Protein AF-A0A8J4QTB7-F1 (afdb_monomer_lite)

pLDDT: mean 80.4, std 19.7, range [27.59, 98.5]

Organism: NCBI:txid60419

Foldseek 3Di:
DEEAAALRLCVVQLCCLPVVVPCVVPAQAYEYAQYLLQAWVLLVCLVDPPSDVDPVLNVLSQVLCCVPVVNPNVSSVCRDNVNSVVSCVVGPHDLLHAYEFEFFFQDLDPVLLVLVVVLVVVQDDDDDDDDPDDDDDDDDDDDPGDDRDDDPSNSLSSQQVVCCVPPVFGHLSTHGPVSSDDPNHHYDYDPDGHHSCQLPCPDPPDPVPDDGSVNVVVVSVVVSVVSSVVSVVVVVVVVD

Structure (mmCIF, N/CA/C/O backbone):
data_AF-A0A8J4QTB7-F1
#
_entry.id   AF-A0A8J4QTB7-F1
#
loop_
_atom_site.group_PDB
_atom_site.id
_atom_site.type_symbol
_atom_site.label_atom_id
_atom_site.label_alt_id
_atom_site.label_comp_id
_atom_site.label_asym_id
_atom_site.label_entity_id
_atom_site.label_seq_id
_atom_site.pdbx_PDB_ins_code
_atom_site.Cartn_x
_atom_site.Cartn_y
_atom_site.Cartn_z
_atom_site.occupancy
_atom_site.B_iso_or_equiv
_atom_site.auth_seq_id
_atom_site.auth_comp_id
_atom_site.auth_asym_id
_atom_site.auth_atom_id
_atom_site.pdbx_PDB_model_num
ATOM 1 N N . MET A 1 1 ? -12.627 6.472 10.394 1.00 93.31 1 MET A N 1
ATOM 2 C CA . MET A 1 1 ? -11.968 5.429 9.574 1.00 93.31 1 MET A CA 1
ATOM 3 C C . MET A 1 1 ? -10.822 6.078 8.830 1.00 93.31 1 MET A C 1
ATOM 5 O O . MET A 1 1 ? -10.932 7.262 8.534 1.00 93.31 1 MET A O 1
ATOM 9 N N . LEU A 1 2 ? -9.756 5.337 8.554 1.00 96.75 2 LEU A N 1
ATOM 10 C CA . LEU A 1 2 ? -8.635 5.808 7.747 1.00 96.75 2 LEU A CA 1
ATOM 11 C C . LEU A 1 2 ? -8.490 4.914 6.514 1.00 96.75 2 LEU A C 1
ATOM 13 O O . LEU A 1 2 ? -8.565 3.693 6.627 1.00 96.75 2 LEU A O 1
ATOM 17 N N . LEU A 1 3 ? -8.259 5.531 5.360 1.00 97.06 3 LEU A N 1
ATOM 18 C CA . LEU A 1 3 ? -7.806 4.867 4.144 1.00 97.06 3 LEU A CA 1
ATOM 19 C C . LEU A 1 3 ? -6.530 5.577 3.721 1.00 97.06 3 LEU A C 1
ATOM 21 O O . LEU A 1 3 ? -6.540 6.788 3.500 1.00 97.06 3 LEU A O 1
ATOM 25 N N . GLY A 1 4 ? -5.430 4.835 3.668 1.00 96.75 4 GLY A N 1
ATOM 26 C CA . GLY A 1 4 ? -4.140 5.369 3.266 1.00 96.75 4 GLY A CA 1
ATOM 27 C C . GLY A 1 4 ? -3.594 4.593 2.081 1.00 96.75 4 GLY A C 1
ATOM 28 O O . GLY A 1 4 ? -3.548 3.366 2.107 1.00 96.75 4 GLY A O 1
ATOM 29 N N . HIS A 1 5 ? -3.190 5.322 1.044 1.00 95.50 5 HIS A N 1
ATOM 30 C CA . HIS A 1 5 ? -2.529 4.771 -0.136 1.00 95.50 5 HIS A CA 1
ATOM 31 C C . HIS A 1 5 ? -1.019 4.982 -0.044 1.00 95.50 5 HIS A C 1
ATOM 33 O O . HIS A 1 5 ? -0.581 6.032 0.436 1.00 95.50 5 HIS A O 1
ATOM 39 N N . SER A 1 6 ? -0.229 4.010 -0.506 1.00 94.00 6 SER A N 1
ATOM 40 C CA . SER A 1 6 ? 1.233 4.121 -0.569 1.00 94.00 6 SER A CA 1
ATOM 41 C C . SER A 1 6 ? 1.840 4.533 0.788 1.00 94.00 6 SER A C 1
ATOM 43 O O . SER A 1 6 ? 1.467 3.990 1.834 1.00 94.00 6 SER A O 1
ATOM 45 N N . LYS A 1 7 ? 2.745 5.521 0.815 1.00 92.38 7 LYS A N 1
ATOM 46 C CA . LYS A 1 7 ? 3.293 6.088 2.060 1.00 92.38 7 LYS A CA 1
ATOM 47 C C . LYS A 1 7 ? 2.206 6.603 3.014 1.00 92.38 7 LYS A C 1
ATOM 49 O O . LYS A 1 7 ? 2.352 6.456 4.221 1.00 92.38 7 LYS A O 1
ATOM 54 N N . GLY A 1 8 ? 1.083 7.114 2.510 1.00 93.75 8 GLY A N 1
ATOM 55 C CA . GLY A 1 8 ? -0.020 7.579 3.356 1.00 93.75 8 GLY A CA 1
ATOM 56 C C . GLY A 1 8 ? -0.621 6.475 4.238 1.00 93.75 8 GLY A C 1
ATOM 57 O O . GLY A 1 8 ? -1.011 6.743 5.373 1.00 93.75 8 GLY A O 1
ATOM 58 N N . GLY A 1 9 ? -0.656 5.223 3.765 1.00 96.31 9 GLY A N 1
ATOM 59 C CA . GLY A 1 9 ? -1.075 4.080 4.589 1.00 96.31 9 GLY A CA 1
ATOM 60 C C . GLY A 1 9 ? -0.041 3.700 5.643 1.00 96.31 9 GLY A C 1
ATOM 61 O O . GLY A 1 9 ? -0.399 3.378 6.777 1.00 96.31 9 GLY A O 1
ATOM 62 N N . VAL A 1 10 ? 1.242 3.820 5.301 1.00 96.00 10 VAL A N 1
ATOM 63 C CA . VAL A 1 10 ? 2.352 3.626 6.239 1.00 96.00 10 VAL A CA 1
ATOM 64 C C . VAL A 1 10 ? 2.332 4.677 7.354 1.00 96.00 10 VAL A C 1
ATOM 66 O O . VAL A 1 10 ? 2.436 4.322 8.529 1.00 96.00 10 VAL A O 1
ATOM 69 N N . ASP A 1 11 ? 2.129 5.945 7.006 1.00 95.69 11 ASP A N 1
ATOM 70 C CA . ASP A 1 11 ? 2.081 7.055 7.958 1.00 95.69 11 ASP A CA 1
ATOM 71 C C . ASP A 1 11 ? 0.836 6.961 8.860 1.00 95.69 11 ASP A C 1
ATOM 73 O O . ASP A 1 11 ? 0.921 7.178 10.070 1.00 95.69 11 ASP A O 1
ATOM 77 N N . ALA A 1 12 ? -0.314 6.544 8.314 1.00 97.31 12 ALA A N 1
ATOM 78 C CA . ALA A 1 12 ? -1.516 6.273 9.104 1.00 97.31 12 ALA A CA 1
ATOM 79 C C . ALA A 1 12 ? -1.306 5.117 10.099 1.00 97.31 12 ALA A C 1
ATOM 81 O O . ALA A 1 12 ? -1.698 5.215 11.266 1.00 97.31 12 ALA A O 1
ATOM 82 N N . ALA A 1 13 ? -0.648 4.036 9.666 1.00 97.19 13 ALA A N 1
ATOM 83 C CA . ALA A 1 13 ? -0.281 2.929 10.544 1.00 97.19 13 ALA A CA 1
ATOM 84 C C . ALA A 1 13 ? 0.703 3.371 11.639 1.00 97.19 13 ALA A C 1
ATOM 86 O O . ALA A 1 13 ? 0.564 2.968 12.797 1.00 97.19 13 ALA A O 1
ATOM 87 N N . ALA A 1 14 ? 1.668 4.228 11.299 1.00 96.69 14 ALA A N 1
ATOM 88 C CA . ALA A 1 14 ? 2.613 4.790 12.255 1.00 96.69 14 ALA A CA 1
ATOM 89 C C . ALA A 1 14 ? 1.904 5.656 13.305 1.00 96.69 14 ALA A C 1
ATOM 91 O O . ALA A 1 14 ? 2.114 5.455 14.503 1.00 96.69 14 ALA A O 1
ATOM 92 N N . ALA A 1 15 ? 1.001 6.544 12.877 1.00 97.31 15 ALA A N 1
ATOM 93 C CA . ALA A 1 15 ? 0.207 7.375 13.777 1.00 97.31 15 ALA A CA 1
ATOM 94 C C . ALA A 1 15 ? -0.606 6.524 14.764 1.00 97.31 15 ALA A C 1
ATOM 96 O O . ALA A 1 15 ? -0.594 6.787 15.965 1.00 97.31 15 ALA A O 1
ATOM 97 N N . LEU A 1 16 ? -1.249 5.457 14.281 1.00 96.94 16 LEU A N 1
ATOM 98 C CA . LEU A 1 16 ? -2.000 4.531 15.129 1.00 96.94 16 LEU A CA 1
ATOM 99 C C . LEU A 1 16 ? -1.119 3.732 16.089 1.00 96.94 16 LEU A C 1
ATOM 101 O O . LEU A 1 16 ? -1.551 3.457 17.202 1.00 96.94 16 LEU A O 1
ATOM 105 N N . SER A 1 17 ? 0.097 3.372 15.684 1.00 96.25 17 SER A N 1
ATOM 106 C CA . SER A 1 17 ? 1.018 2.593 16.523 1.00 96.25 17 SER A CA 1
ATOM 107 C C . SER A 1 17 ? 1.665 3.444 17.623 1.00 96.25 17 SER A C 1
ATOM 109 O O . SER A 1 17 ? 1.937 2.946 18.712 1.00 96.25 17 SER A O 1
ATOM 111 N N . VAL A 1 18 ? 1.907 4.732 17.355 1.00 97.19 18 VAL A N 1
ATOM 112 C CA . VAL A 1 18 ? 2.562 5.657 18.298 1.00 97.19 18 VAL A CA 1
ATOM 113 C C . VAL A 1 18 ? 1.550 6.358 19.206 1.00 97.19 18 VAL A C 1
ATOM 115 O O . VAL A 1 18 ? 1.788 6.486 20.404 1.00 97.19 18 VAL A O 1
ATOM 118 N N . TYR A 1 19 ? 0.407 6.777 18.660 1.00 96.56 19 TYR A N 1
ATOM 119 C CA . TYR A 1 19 ? -0.582 7.613 19.352 1.00 96.56 19 TYR A CA 1
ATOM 120 C C . TYR A 1 19 ? -1.892 6.868 19.632 1.00 96.56 19 TYR A C 1
ATOM 122 O O . TYR A 1 19 ? -2.964 7.473 19.697 1.00 96.56 19 TYR A O 1
ATOM 130 N N . TRP A 1 20 ? -1.834 5.540 19.801 1.00 94.94 20 TRP A N 1
ATOM 131 C CA . TRP A 1 20 ? -3.029 4.711 19.993 1.00 94.94 20 TRP A CA 1
ATOM 132 C C . TRP A 1 20 ? -3.925 5.207 21.130 1.00 94.94 20 TRP A C 1
ATOM 134 O O . TRP A 1 20 ? -5.141 5.276 20.966 1.00 94.94 20 TRP A O 1
ATOM 144 N N . SER A 1 21 ? -3.334 5.599 22.262 1.00 94.00 21 SER A N 1
ATOM 145 C CA . SER A 1 21 ? -4.070 6.101 23.429 1.00 94.00 21 SER A CA 1
ATOM 146 C C . SER A 1 21 ? -4.999 7.267 23.091 1.00 94.00 21 SER A C 1
ATOM 148 O O . SER A 1 21 ? -6.106 7.325 23.622 1.00 94.00 21 SER A O 1
ATOM 150 N N . ASP A 1 22 ? -4.578 8.140 22.173 1.00 95.94 22 ASP A N 1
ATOM 151 C CA . ASP A 1 22 ? -5.335 9.319 21.754 1.00 95.94 22 ASP A CA 1
ATOM 152 C C . ASP A 1 22 ? -6.295 9.029 20.593 1.00 95.94 22 ASP A C 1
ATOM 154 O O . ASP A 1 22 ? -7.270 9.763 20.395 1.00 95.94 22 ASP A O 1
ATOM 158 N N . LEU A 1 23 ? -6.020 7.987 19.803 1.00 95.94 23 LEU A N 1
ATOM 159 C CA . LEU A 1 23 ? -6.731 7.677 18.559 1.00 95.94 23 LEU A CA 1
ATOM 160 C C . LEU A 1 23 ? -7.750 6.539 18.681 1.00 95.94 23 LEU A C 1
ATOM 162 O O . LEU A 1 23 ? -8.650 6.463 17.844 1.00 95.94 23 LEU A O 1
ATOM 166 N N . LYS A 1 24 ? -7.652 5.684 19.704 1.00 92.62 24 LYS A N 1
ATOM 167 C CA . LYS A 1 24 ? -8.457 4.457 19.850 1.00 92.62 24 LYS A CA 1
ATOM 168 C C . LYS A 1 24 ? -9.972 4.665 19.780 1.00 92.62 24 LYS A C 1
ATOM 170 O O . LYS A 1 24 ? -10.665 3.835 19.208 1.00 92.62 24 LYS A O 1
ATOM 175 N N . ASP A 1 25 ? -10.464 5.795 20.286 1.00 91.94 25 ASP A N 1
ATOM 176 C CA . ASP A 1 25 ? -11.898 6.122 20.323 1.00 91.94 25 ASP A CA 1
ATOM 177 C C . ASP A 1 25 ? -12.329 7.020 19.145 1.00 91.94 25 ASP A C 1
ATOM 179 O O . ASP A 1 25 ? -13.484 7.424 19.038 1.00 91.94 25 ASP A O 1
ATOM 183 N N . LYS A 1 26 ? -11.390 7.358 18.251 1.00 94.88 26 LYS A N 1
ATOM 184 C CA . LYS A 1 26 ? -11.598 8.245 17.091 1.00 94.88 26 LYS A CA 1
ATOM 185 C C . LYS A 1 26 ? -11.458 7.502 15.765 1.00 94.88 26 LYS A C 1
ATOM 187 O O . LYS A 1 26 ? -12.064 7.880 14.762 1.00 94.88 26 LYS A O 1
ATOM 192 N N . VAL A 1 27 ? -10.648 6.444 15.738 1.00 94.94 27 VAL A N 1
ATOM 193 C CA . VAL A 1 27 ? -10.349 5.683 14.527 1.00 94.94 27 VAL A CA 1
ATOM 194 C C . VAL A 1 27 ? -10.978 4.299 14.600 1.00 94.94 27 VAL A C 1
ATOM 196 O O . VAL A 1 27 ? -10.464 3.391 15.239 1.00 94.94 27 VAL A O 1
ATOM 199 N N . ALA A 1 28 ? -12.073 4.130 13.859 1.00 93.44 28 ALA A N 1
ATOM 200 C CA . ALA A 1 28 ? -12.800 2.863 13.780 1.00 93.44 28 ALA A CA 1
ATOM 201 C C . ALA A 1 28 ? -12.064 1.734 13.026 1.00 93.44 28 ALA A C 1
ATOM 203 O O . ALA A 1 28 ? -12.451 0.579 13.140 1.00 93.44 28 ALA A O 1
ATOM 204 N N . GLY A 1 29 ? -11.035 2.047 12.234 1.00 96.38 29 GLY A N 1
ATOM 205 C CA . GLY A 1 29 ? -10.331 1.077 11.396 1.00 96.38 29 GLY A CA 1
ATOM 206 C C . GLY A 1 29 ? -9.334 1.741 10.451 1.00 96.38 29 GLY A C 1
ATOM 207 O O . GLY A 1 29 ? -9.427 2.955 10.218 1.00 96.38 29 GLY A O 1
ATOM 208 N N . LEU A 1 30 ? -8.433 0.937 9.882 1.00 98.12 30 LEU A N 1
ATOM 209 C CA . LEU A 1 30 ? -7.469 1.351 8.859 1.00 98.12 30 LEU A CA 1
ATOM 210 C C . LEU A 1 30 ? -7.491 0.399 7.649 1.00 98.12 30 LEU A C 1
ATOM 212 O O . LEU A 1 30 ? -7.294 -0.806 7.795 1.00 98.12 30 LEU A O 1
ATOM 216 N N . ALA A 1 31 ? -7.655 0.964 6.454 1.00 98.31 31 ALA A N 1
ATOM 217 C CA . ALA A 1 31 ? -7.392 0.299 5.182 1.00 98.31 31 ALA A CA 1
ATOM 218 C C . ALA A 1 31 ? -6.062 0.799 4.594 1.00 98.31 31 ALA A C 1
ATOM 220 O O . ALA A 1 31 ? -5.900 1.995 4.336 1.00 98.31 31 ALA A O 1
ATOM 221 N N . LEU A 1 32 ? -5.118 -0.120 4.394 1.00 98.31 32 LEU A N 1
ATOM 222 C CA . LEU A 1 32 ? -3.844 0.115 3.725 1.00 98.31 32 LEU A CA 1
ATOM 223 C C . LEU A 1 32 ? -3.968 -0.319 2.267 1.00 98.31 32 LEU A C 1
ATOM 225 O O . LEU A 1 32 ? -4.193 -1.492 1.979 1.00 98.31 32 LEU A O 1
ATOM 229 N N . VAL A 1 33 ? -3.822 0.624 1.345 1.00 97.50 33 VAL A N 1
ATOM 230 C CA . VAL A 1 33 ? -3.995 0.397 -0.091 1.00 97.50 33 VAL A CA 1
ATOM 231 C C . VAL A 1 33 ? -2.639 0.528 -0.759 1.00 97.50 33 VAL A C 1
ATOM 233 O O . VAL A 1 33 ? -2.056 1.612 -0.746 1.00 97.50 33 VAL A O 1
ATOM 236 N N . GLN A 1 34 ? -2.106 -0.572 -1.298 1.00 96.56 34 GLN A N 1
ATOM 237 C CA . GLN A 1 34 ? -0.804 -0.593 -1.980 1.00 96.56 34 GLN A CA 1
ATOM 238 C C . GLN A 1 34 ? 0.294 0.077 -1.133 1.00 96.56 34 GLN A C 1
ATOM 240 O O . GLN A 1 34 ? 1.127 0.835 -1.617 1.00 96.56 34 GLN A O 1
ATOM 245 N N . SER A 1 35 ? 0.229 -0.105 0.187 1.00 97.06 35 SER A N 1
ATOM 246 C CA . SER A 1 35 ? 1.099 0.593 1.133 1.00 97.06 35 SER A CA 1
ATOM 247 C C . SER A 1 35 ? 2.308 -0.282 1.448 1.00 97.06 35 SER A C 1
ATOM 249 O O . SER A 1 35 ? 2.091 -1.415 1.864 1.00 97.06 35 SER A O 1
ATOM 251 N N . PRO A 1 36 ? 3.554 0.204 1.317 1.00 96.25 36 PRO A N 1
ATOM 252 C CA . PRO A 1 36 ? 4.760 -0.576 1.609 1.00 96.25 36 PRO A CA 1
ATOM 253 C C . PRO A 1 36 ? 4.950 -0.761 3.122 1.00 96.25 36 PRO A C 1
ATOM 255 O O . PRO A 1 36 ? 5.829 -0.162 3.742 1.00 96.25 36 PRO A O 1
ATOM 258 N N . TYR A 1 37 ? 4.095 -1.572 3.749 1.00 97.00 37 TYR A N 1
ATOM 259 C CA . TYR A 1 37 ? 4.128 -1.809 5.187 1.00 97.00 37 TYR A CA 1
ATOM 260 C C . TYR A 1 37 ? 5.432 -2.485 5.599 1.00 97.00 37 TYR A C 1
ATOM 262 O O . TYR A 1 37 ? 6.078 -2.003 6.530 1.00 97.00 37 TYR A O 1
ATOM 270 N N . GLY A 1 38 ? 5.836 -3.535 4.881 1.00 95.38 38 GLY A N 1
ATOM 271 C CA . GLY A 1 38 ? 7.133 -4.192 5.053 1.00 95.38 38 GLY A CA 1
ATOM 272 C C . GLY A 1 38 ? 8.307 -3.347 4.557 1.00 95.38 38 GLY A C 1
ATOM 273 O O . GLY A 1 38 ? 9.413 -3.502 5.058 1.00 95.38 38 GLY A O 1
ATOM 274 N N . GLY A 1 39 ? 8.049 -2.419 3.636 1.00 94.25 39 GLY A N 1
ATOM 275 C CA . GLY A 1 39 ? 9.042 -1.642 2.898 1.00 94.25 39 GLY A CA 1
ATOM 276 C C . GLY A 1 39 ? 8.889 -1.849 1.400 1.00 94.25 39 GLY A C 1
ATOM 277 O O . GLY A 1 39 ? 7.939 -2.485 0.946 1.00 94.25 39 GLY A O 1
ATOM 278 N N . THR A 1 40 ? 9.798 -1.276 0.622 1.00 90.62 40 THR A N 1
ATOM 279 C CA . THR A 1 40 ? 9.919 -1.590 -0.800 1.00 90.62 40 THR A CA 1
ATOM 280 C C . THR A 1 40 ? 11.381 -1.821 -1.166 1.00 90.62 40 THR A C 1
ATOM 282 O O . THR A 1 40 ? 12.236 -1.001 -0.820 1.00 90.62 40 THR A O 1
ATOM 285 N N . PRO A 1 41 ? 11.685 -2.902 -1.903 1.00 85.25 41 PRO A N 1
ATOM 286 C CA . PRO A 1 41 ? 13.034 -3.143 -2.403 1.00 85.25 41 PRO A CA 1
ATOM 287 C C . PRO A 1 41 ? 13.504 -2.036 -3.357 1.00 85.25 41 PRO A C 1
ATOM 289 O O . PRO A 1 41 ? 14.702 -1.794 -3.442 1.00 85.25 41 PRO A O 1
ATOM 292 N N . LEU A 1 42 ? 12.587 -1.302 -4.006 1.00 85.06 42 LEU A N 1
ATOM 293 C CA . LEU A 1 42 ? 12.953 -0.156 -4.845 1.00 85.06 42 LEU A CA 1
ATOM 294 C C . LEU A 1 42 ? 13.612 0.965 -4.041 1.00 85.06 42 LEU A C 1
ATOM 296 O O . LEU A 1 42 ? 14.539 1.596 -4.532 1.00 85.06 42 LEU A O 1
ATOM 300 N N . ALA A 1 43 ? 13.167 1.205 -2.804 1.00 84.19 43 ALA A N 1
ATOM 301 C CA . ALA A 1 43 ? 13.797 2.205 -1.946 1.00 84.19 43 ALA A CA 1
ATOM 302 C C . ALA A 1 43 ? 15.257 1.836 -1.668 1.00 84.19 43 ALA A C 1
ATOM 304 O O . ALA A 1 43 ? 16.139 2.681 -1.782 1.00 84.19 43 ALA A O 1
ATOM 305 N N . SER A 1 44 ? 15.513 0.565 -1.355 1.00 78.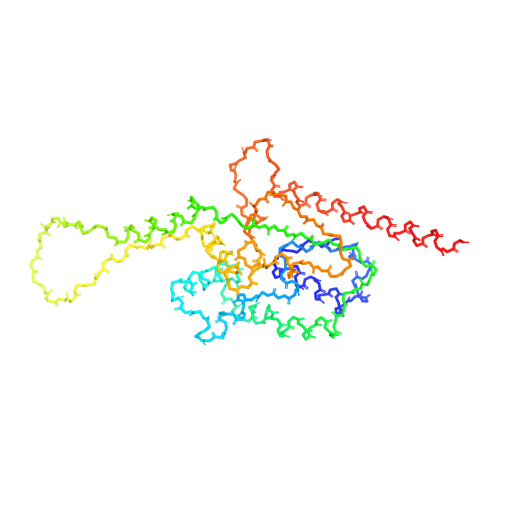69 44 SER A N 1
ATOM 306 C CA . SER A 1 44 ? 16.867 0.059 -1.130 1.00 78.69 44 SER A CA 1
ATOM 307 C C . SER A 1 44 ? 17.718 0.103 -2.405 1.00 78.69 44 SER A C 1
ATOM 309 O O . SER A 1 44 ? 18.864 0.541 -2.343 1.00 78.69 44 SER A O 1
ATOM 311 N N . ASP A 1 45 ? 17.153 -0.280 -3.552 1.00 81.25 45 ASP A N 1
ATOM 312 C CA . ASP A 1 45 ? 17.844 -0.283 -4.848 1.00 81.25 45 ASP A CA 1
ATOM 313 C C . ASP A 1 45 ? 18.260 1.116 -5.312 1.00 81.25 45 ASP A C 1
ATOM 315 O O . ASP A 1 45 ? 19.331 1.276 -5.889 1.00 81.25 45 ASP A O 1
ATOM 319 N N . ILE A 1 46 ? 17.433 2.127 -5.050 1.00 77.75 46 ILE A N 1
ATOM 320 C CA . ILE A 1 46 ? 17.685 3.509 -5.481 1.00 77.75 46 ILE A CA 1
ATOM 321 C C . ILE A 1 46 ? 18.655 4.220 -4.536 1.00 77.75 46 ILE A C 1
ATOM 323 O O . ILE A 1 46 ? 19.443 5.052 -4.974 1.00 77.75 46 ILE A O 1
ATOM 327 N N . LEU A 1 47 ? 18.618 3.899 -3.239 1.00 75.00 47 LEU A N 1
ATOM 328 C CA . LEU A 1 47 ? 19.504 4.516 -2.246 1.00 75.00 47 LEU A CA 1
ATOM 329 C C . LEU A 1 47 ? 20.909 3.895 -2.216 1.00 75.00 47 LEU A C 1
ATOM 331 O O . LEU A 1 47 ? 21.825 4.501 -1.665 1.00 75.00 47 LEU A O 1
ATOM 335 N N . CYS A 1 48 ? 21.096 2.700 -2.781 1.00 71.00 48 CYS A N 1
ATOM 336 C CA . CYS A 1 48 ? 22.395 2.036 -2.846 1.00 71.00 48 CYS A CA 1
ATOM 337 C C . CYS A 1 48 ? 23.014 2.175 -4.247 1.00 71.00 48 CYS A C 1
ATOM 339 O O . CYS A 1 48 ? 22.610 1.486 -5.184 1.00 71.00 48 CYS A O 1
ATOM 341 N N . GLU A 1 49 ? 24.040 3.023 -4.376 1.00 59.88 49 GLU A N 1
ATOM 342 C CA . GLU A 1 49 ? 24.790 3.201 -5.628 1.00 59.88 49 GLU A CA 1
ATOM 343 C C . GLU A 1 49 ? 25.301 1.857 -6.184 1.00 59.88 49 GLU A C 1
ATOM 345 O O . GLU A 1 49 ? 25.847 1.022 -5.458 1.00 59.88 49 GLU A O 1
ATOM 350 N N . GLY A 1 50 ? 25.121 1.640 -7.492 1.00 61.16 50 GLY A N 1
ATOM 351 C CA . GLY A 1 50 ? 25.611 0.454 -8.204 1.00 61.16 50 GLY A CA 1
ATOM 352 C C . GLY A 1 50 ? 24.775 -0.822 -8.036 1.00 61.16 50 GLY A C 1
ATOM 353 O O . GLY A 1 50 ? 25.168 -1.866 -8.555 1.00 61.16 50 GLY A O 1
ATOM 354 N N . GLN A 1 51 ? 23.631 -0.776 -7.340 1.00 60.50 51 GLN A N 1
ATOM 355 C CA . GLN A 1 51 ? 22.735 -1.936 -7.234 1.00 60.50 51 GLN A CA 1
ATOM 356 C C . GLN A 1 51 ? 21.855 -2.154 -8.460 1.00 60.50 51 GLN A C 1
ATOM 358 O O . GLN A 1 51 ? 21.408 -3.278 -8.695 1.00 60.50 51 GLN A O 1
ATOM 363 N N . ILE A 1 52 ? 21.591 -1.109 -9.236 1.00 59.72 52 ILE A N 1
ATOM 364 C CA . ILE A 1 52 ? 20.898 -1.218 -10.514 1.00 59.72 52 ILE A CA 1
ATOM 365 C C . ILE A 1 52 ? 21.982 -1.231 -11.591 1.00 59.72 52 ILE A C 1
ATOM 367 O O . ILE A 1 52 ? 22.668 -0.238 -11.799 1.00 59.72 52 ILE A O 1
ATOM 371 N N . ALA A 1 53 ? 22.174 -2.379 -12.242 1.00 60.25 53 ALA A N 1
ATOM 372 C CA . ALA A 1 53 ? 23.169 -2.520 -13.309 1.00 60.25 53 ALA A CA 1
ATOM 373 C C . ALA A 1 53 ? 22.761 -1.794 -14.606 1.00 60.25 53 ALA A C 1
ATOM 375 O O . ALA A 1 53 ? 23.590 -1.594 -15.488 1.00 60.25 53 ALA A O 1
ATOM 376 N N . ASP A 1 54 ? 21.483 -1.436 -14.721 1.00 70.19 54 ASP A N 1
ATOM 377 C CA . ASP A 1 54 ? 20.877 -0.812 -15.889 1.00 70.19 54 ASP A CA 1
ATOM 378 C C . ASP A 1 54 ? 20.554 0.665 -15.597 1.00 70.19 54 ASP A C 1
ATOM 380 O O . ASP A 1 54 ? 19.618 0.989 -14.858 1.00 70.19 54 ASP A O 1
ATOM 384 N N . GLU A 1 55 ? 21.345 1.569 -16.182 1.00 69.81 55 GLU A N 1
ATOM 385 C CA . GLU A 1 55 ? 21.190 3.019 -16.014 1.00 69.81 55 GLU A CA 1
ATOM 386 C C . GLU A 1 55 ? 19.822 3.540 -16.492 1.00 69.81 55 GLU A C 1
ATOM 388 O O . GLU A 1 55 ? 19.349 4.573 -16.008 1.00 69.81 55 GLU A O 1
ATOM 393 N N . GLU A 1 56 ? 19.163 2.860 -17.437 1.00 72.12 56 GLU A N 1
ATOM 394 C CA . GLU A 1 56 ? 17.841 3.259 -17.928 1.00 72.12 56 GLU A CA 1
ATOM 395 C C . GLU A 1 56 ? 16.755 2.915 -16.908 1.00 72.12 56 GLU A C 1
ATOM 397 O O . GLU A 1 56 ? 15.899 3.752 -16.601 1.00 72.12 56 GLU A O 1
ATOM 402 N N . ILE A 1 57 ? 16.826 1.720 -16.314 1.00 73.44 57 ILE A N 1
ATOM 403 C CA . ILE A 1 57 ? 15.916 1.305 -15.238 1.00 73.44 57 ILE A CA 1
ATOM 404 C C . ILE A 1 57 ? 16.059 2.236 -14.030 1.00 73.44 57 ILE A C 1
ATOM 406 O O . ILE A 1 57 ? 15.048 2.656 -13.459 1.00 73.44 57 ILE A O 1
ATOM 410 N N . GLN A 1 58 ? 17.289 2.624 -13.683 1.00 75.31 58 GLN A N 1
ATOM 411 C CA . GLN A 1 58 ? 17.537 3.580 -12.604 1.00 75.31 58 GLN A CA 1
ATOM 412 C C . GLN A 1 58 ? 16.844 4.928 -12.870 1.00 75.31 58 GLN A C 1
ATOM 414 O O . GLN A 1 58 ? 16.103 5.417 -12.016 1.00 75.31 58 GLN A O 1
ATOM 419 N N . LYS A 1 59 ? 16.987 5.492 -14.077 1.00 76.50 59 LYS A N 1
ATOM 420 C CA . LYS A 1 59 ? 16.319 6.751 -14.464 1.00 76.50 59 LYS A CA 1
ATOM 421 C C . LYS A 1 59 ? 14.792 6.647 -14.416 1.00 76.50 59 LYS A C 1
ATOM 423 O O . LYS A 1 59 ? 14.121 7.590 -13.993 1.00 76.50 59 LYS A O 1
ATOM 428 N N . ILE A 1 60 ? 14.224 5.510 -14.830 1.00 79.19 60 ILE A N 1
ATOM 429 C CA . ILE A 1 60 ? 12.772 5.266 -14.764 1.00 79.19 60 ILE A CA 1
ATOM 430 C C . ILE A 1 60 ? 12.295 5.259 -13.307 1.00 79.19 60 ILE A C 1
ATOM 432 O O . ILE A 1 60 ? 11.284 5.887 -12.978 1.00 79.19 60 ILE A O 1
ATOM 436 N N . MET A 1 61 ? 13.027 4.583 -12.424 1.00 78.19 61 MET A N 1
ATOM 437 C CA . MET A 1 61 ? 12.707 4.531 -11.000 1.00 78.19 61 MET A CA 1
ATOM 438 C C . MET A 1 61 ? 12.811 5.910 -10.336 1.00 78.19 61 MET A C 1
ATOM 440 O O . MET A 1 61 ? 11.886 6.323 -9.633 1.00 78.19 61 MET A O 1
ATOM 444 N N . GLU A 1 62 ? 13.876 6.662 -10.617 1.00 76.25 62 GLU A N 1
ATOM 445 C CA . GLU A 1 62 ? 14.050 8.041 -10.144 1.00 76.25 62 GLU A CA 1
ATOM 446 C C . GLU A 1 62 ? 12.904 8.952 -10.616 1.00 76.25 62 GLU A C 1
ATOM 448 O O . GLU A 1 62 ? 12.349 9.730 -9.829 1.00 76.25 62 GLU A O 1
ATOM 453 N N . PHE A 1 63 ? 12.475 8.813 -11.876 1.00 76.88 63 PHE A N 1
ATOM 454 C CA . PHE A 1 63 ? 11.336 9.552 -12.424 1.00 76.88 63 PHE A CA 1
ATOM 455 C C . PHE A 1 63 ? 10.029 9.251 -11.675 1.00 76.88 63 PHE A C 1
ATOM 457 O O . PHE A 1 63 ? 9.290 10.176 -11.314 1.00 76.88 63 PHE A O 1
ATOM 464 N N . LEU A 1 64 ? 9.737 7.972 -11.414 1.00 76.56 64 LEU A N 1
ATOM 465 C CA . LEU A 1 64 ? 8.538 7.554 -10.678 1.00 76.56 64 LEU A CA 1
ATOM 466 C C . LEU A 1 64 ? 8.517 8.120 -9.259 1.00 76.56 64 LEU A C 1
ATOM 468 O O . LEU A 1 64 ? 7.493 8.633 -8.803 1.00 76.56 64 LEU A O 1
ATOM 472 N N . ILE A 1 65 ? 9.661 8.088 -8.585 1.00 72.00 65 ILE A N 1
ATOM 473 C CA . ILE A 1 65 ? 9.829 8.655 -7.251 1.00 72.00 65 ILE A CA 1
ATOM 474 C C . ILE A 1 65 ? 9.580 10.160 -7.257 1.00 72.00 65 ILE A C 1
ATOM 476 O O . ILE A 1 65 ? 8.760 10.649 -6.474 1.00 72.00 65 ILE A O 1
ATOM 480 N N . CYS A 1 66 ? 10.185 10.901 -8.187 1.00 69.25 66 CYS A N 1
ATOM 481 C CA . CYS A 1 66 ? 9.936 12.337 -8.317 1.00 69.25 66 CYS A CA 1
ATOM 482 C C . CYS A 1 66 ? 8.440 12.646 -8.484 1.00 69.25 66 CYS A C 1
ATOM 484 O O . CYS A 1 66 ? 7.934 13.614 -7.911 1.00 69.25 66 CYS A O 1
ATOM 486 N N . LYS A 1 67 ? 7.709 11.806 -9.228 1.00 70.69 67 LYS A N 1
ATOM 487 C CA . LYS A 1 67 ? 6.263 11.964 -9.434 1.00 70.69 67 LYS A CA 1
ATOM 488 C C . LYS A 1 67 ? 5.430 11.631 -8.198 1.00 70.69 67 LYS A C 1
ATOM 490 O O . LYS A 1 67 ? 4.443 12.321 -7.952 1.00 70.69 67 LYS A O 1
ATOM 495 N N . LEU A 1 68 ? 5.798 10.604 -7.437 1.00 69.81 68 LEU A N 1
ATOM 496 C CA . LEU A 1 68 ? 4.938 10.042 -6.390 1.00 69.81 68 LEU A CA 1
ATOM 497 C C . LEU A 1 68 ? 5.216 10.592 -4.997 1.00 69.81 68 LEU A C 1
ATOM 499 O O . LEU A 1 68 ? 4.276 10.897 -4.268 1.00 69.81 68 LEU A O 1
ATOM 503 N N . ILE A 1 69 ? 6.486 10.790 -4.645 1.00 68.38 69 ILE A N 1
ATOM 504 C CA . ILE A 1 69 ? 6.876 11.376 -3.354 1.00 68.38 69 ILE A CA 1
ATOM 505 C C . ILE A 1 69 ? 7.241 12.857 -3.476 1.00 68.38 69 ILE A C 1
ATOM 507 O O . ILE A 1 69 ? 7.877 13.422 -2.590 1.00 68.38 69 ILE A O 1
ATOM 511 N N . LYS A 1 70 ? 6.846 13.497 -4.588 1.00 69.56 70 LYS A N 1
ATOM 512 C CA . LYS A 1 70 ? 7.150 14.904 -4.906 1.00 69.56 70 LYS A CA 1
ATOM 513 C C . LYS A 1 70 ? 8.648 15.237 -4.781 1.00 69.56 70 LYS A C 1
ATOM 515 O O . LYS A 1 70 ? 9.000 16.380 -4.509 1.00 69.56 70 LYS A O 1
ATOM 520 N N . GLY A 1 71 ? 9.512 14.235 -4.964 1.00 64.12 71 GLY A N 1
ATOM 521 C CA . GLY A 1 71 ? 10.966 14.363 -4.871 1.00 64.12 71 GLY A CA 1
ATOM 522 C C . GLY A 1 71 ? 11.558 14.396 -3.455 1.00 64.12 71 GLY A C 1
ATOM 523 O O . GLY A 1 71 ? 12.747 14.672 -3.333 1.00 64.12 71 GLY A O 1
ATOM 524 N N . ASP A 1 72 ? 10.799 14.121 -2.386 1.00 75.38 72 ASP A N 1
ATOM 525 C CA . ASP A 1 72 ? 11.382 14.058 -1.036 1.00 75.38 72 ASP A CA 1
ATOM 526 C C . ASP A 1 72 ? 12.090 12.718 -0.801 1.00 75.38 72 ASP A C 1
ATOM 528 O O . ASP A 1 72 ? 11.478 11.750 -0.360 1.00 75.38 72 ASP A O 1
ATOM 532 N N . ILE A 1 73 ? 13.395 12.660 -1.074 1.00 70.25 73 ILE A N 1
ATOM 533 C CA . ILE A 1 73 ? 14.224 11.456 -0.879 1.00 70.25 73 ILE A CA 1
ATOM 534 C C . ILE A 1 73 ? 14.116 10.906 0.553 1.00 70.25 73 ILE A C 1
ATOM 536 O O . ILE A 1 73 ? 14.133 9.691 0.740 1.00 70.25 73 ILE A O 1
ATOM 540 N N . ARG A 1 74 ? 13.897 11.751 1.571 1.00 75.81 74 ARG A N 1
ATOM 541 C CA . ARG A 1 74 ? 13.719 11.274 2.956 1.00 75.81 74 ARG A CA 1
ATOM 542 C C . ARG A 1 74 ? 12.451 10.443 3.123 1.00 75.81 74 ARG A C 1
ATOM 544 O O . ARG A 1 74 ? 12.420 9.512 3.920 1.00 75.81 74 ARG A O 1
ATOM 551 N N . ALA A 1 75 ? 11.417 10.723 2.330 1.00 79.62 75 ALA A N 1
ATOM 552 C CA . ALA A 1 75 ? 10.217 9.899 2.302 1.00 79.62 75 ALA A CA 1
ATOM 553 C C . ALA A 1 75 ? 10.483 8.502 1.719 1.00 79.62 75 ALA A C 1
ATOM 555 O O . ALA A 1 75 ? 9.703 7.599 2.003 1.00 79.62 75 ALA A O 1
ATOM 556 N N . LEU A 1 76 ? 11.557 8.313 0.941 1.00 82.00 76 LEU A N 1
ATOM 557 C CA . LEU A 1 76 ? 12.002 7.006 0.454 1.00 82.00 76 LEU A CA 1
ATOM 558 C C . LEU A 1 76 ? 12.800 6.239 1.515 1.00 82.00 76 LEU A C 1
ATOM 560 O O . LEU A 1 76 ? 12.621 5.031 1.649 1.00 82.00 76 LEU A O 1
ATOM 564 N N . GLU A 1 77 ? 13.633 6.935 2.295 1.00 85.81 77 GLU A N 1
ATOM 565 C CA . GLU A 1 77 ? 14.418 6.335 3.386 1.00 85.81 77 GLU A CA 1
ATOM 566 C C . GLU A 1 77 ? 13.517 5.595 4.386 1.00 85.81 77 GLU A C 1
ATOM 568 O O . GLU A 1 77 ? 13.793 4.445 4.737 1.00 85.81 77 GLU A O 1
ATOM 573 N N . ASP A 1 78 ? 12.390 6.207 4.768 1.00 88.00 78 ASP A N 1
ATOM 574 C CA . ASP A 1 78 ? 11.367 5.612 5.643 1.00 88.00 78 ASP A CA 1
ATOM 575 C C . ASP A 1 78 ? 10.797 4.286 5.115 1.00 88.00 78 ASP A C 1
ATOM 577 O O . ASP A 1 78 ? 10.246 3.497 5.886 1.00 88.00 78 ASP A O 1
ATOM 581 N N . LEU A 1 79 ? 10.878 4.055 3.802 1.00 91.44 79 LEU A N 1
ATOM 582 C CA . LEU A 1 79 ? 10.297 2.901 3.116 1.00 91.44 79 LEU A CA 1
ATOM 583 C C . LEU A 1 79 ? 11.315 1.789 2.850 1.00 91.44 79 LEU A C 1
ATOM 585 O O . LEU A 1 79 ? 10.940 0.739 2.330 1.00 91.44 79 LEU A O 1
ATOM 589 N N . THR A 1 80 ? 12.579 1.984 3.226 1.00 92.25 80 THR A N 1
ATOM 590 C CA . THR A 1 80 ? 13.583 0.913 3.214 1.00 92.25 80 THR A CA 1
ATOM 591 C C . THR A 1 80 ? 13.212 -0.198 4.193 1.00 92.25 80 THR A C 1
ATOM 593 O O . THR A 1 80 ? 12.583 0.044 5.230 1.00 92.25 80 THR A O 1
ATOM 596 N N . TYR A 1 81 ? 13.631 -1.429 3.898 1.00 93.00 81 TYR A N 1
ATOM 597 C CA . TYR A 1 81 ? 13.380 -2.564 4.788 1.00 93.00 81 TYR A CA 1
ATOM 598 C C . TYR A 1 81 ? 13.970 -2.349 6.180 1.00 93.00 81 TYR A C 1
ATOM 600 O O . TYR A 1 81 ? 13.327 -2.674 7.177 1.00 93.00 81 TYR A O 1
ATOM 608 N N . GLU A 1 82 ? 15.165 -1.768 6.266 1.00 92.31 82 GLU A N 1
ATOM 609 C CA . GLU A 1 82 ? 15.846 -1.467 7.520 1.00 92.31 82 GLU A CA 1
ATOM 610 C C . GLU A 1 82 ? 14.991 -0.550 8.400 1.00 92.31 82 GLU A C 1
ATOM 612 O O . GLU A 1 82 ? 14.691 -0.901 9.546 1.00 92.31 82 GLU A O 1
ATOM 617 N N . LYS A 1 83 ? 14.536 0.587 7.855 1.00 92.94 83 LYS A N 1
ATOM 618 C CA . LYS A 1 83 ? 13.731 1.562 8.603 1.00 92.94 83 LYS A CA 1
ATOM 619 C C . LYS A 1 83 ? 12.352 1.025 8.955 1.00 92.94 83 LYS A C 1
ATOM 621 O O . LYS A 1 83 ? 11.901 1.187 10.092 1.00 92.94 83 LYS A O 1
ATOM 626 N N . ARG A 1 84 ? 11.692 0.326 8.028 1.00 95.00 84 ARG A N 1
ATOM 627 C CA . ARG A 1 84 ? 10.381 -0.288 8.285 1.00 95.00 84 ARG A CA 1
ATOM 628 C C . ARG A 1 84 ? 10.456 -1.366 9.355 1.00 95.00 84 ARG A C 1
ATOM 630 O O . ARG A 1 84 ? 9.628 -1.373 10.267 1.00 95.00 84 ARG A O 1
ATOM 637 N N . LYS A 1 85 ? 11.472 -2.230 9.302 1.00 95.12 85 LYS A N 1
ATOM 638 C CA . LYS A 1 85 ? 11.711 -3.263 10.314 1.00 95.12 85 LYS A CA 1
ATOM 639 C C . LYS A 1 85 ? 11.969 -2.648 11.687 1.00 95.12 85 LYS A C 1
ATOM 641 O O . LYS A 1 85 ? 11.328 -3.061 12.652 1.00 95.12 85 LYS A O 1
ATOM 646 N N . GLU A 1 86 ? 12.859 -1.657 11.774 1.00 96.00 86 GLU A N 1
ATOM 647 C CA . GLU A 1 86 ? 13.151 -0.938 13.021 1.00 96.00 86 GLU A CA 1
ATOM 648 C C . GLU A 1 86 ? 11.870 -0.344 13.628 1.00 96.00 86 GLU A C 1
ATOM 650 O O . GLU A 1 86 ? 11.578 -0.552 14.810 1.00 96.00 86 GLU A O 1
ATOM 655 N N . PHE A 1 87 ? 11.058 0.323 12.801 1.00 96.12 87 PHE A N 1
ATOM 656 C CA . PHE A 1 87 ? 9.805 0.924 13.239 1.00 96.12 87 PHE A CA 1
ATOM 657 C C . PHE A 1 87 ? 8.801 -0.121 13.739 1.00 96.12 87 PHE A C 1
ATOM 659 O O . PHE A 1 87 ? 8.302 0.005 14.855 1.00 96.12 87 PHE A O 1
ATOM 666 N N . ILE A 1 88 ? 8.518 -1.166 12.953 1.00 95.56 88 ILE A N 1
ATOM 667 C CA . ILE A 1 88 ? 7.509 -2.189 13.286 1.00 95.56 88 ILE A CA 1
ATOM 668 C C . ILE A 1 88 ? 7.892 -2.960 14.553 1.00 95.56 88 ILE A C 1
ATOM 670 O O . ILE A 1 88 ? 7.028 -3.277 15.374 1.00 95.56 88 ILE A O 1
ATOM 674 N N . MET A 1 89 ? 9.184 -3.247 14.743 1.00 94.94 89 MET A N 1
ATOM 675 C CA . MET A 1 89 ? 9.662 -3.929 15.947 1.00 94.94 89 MET A CA 1
ATOM 676 C C . MET A 1 89 ? 9.435 -3.095 17.213 1.00 94.94 89 MET A C 1
ATOM 678 O O . MET A 1 89 ? 9.143 -3.660 18.268 1.00 94.94 89 MET A O 1
ATOM 682 N N . LYS A 1 90 ? 9.542 -1.766 17.109 1.00 96.88 90 LYS A N 1
ATOM 683 C CA . LYS A 1 90 ? 9.362 -0.832 18.227 1.00 96.88 90 LYS A CA 1
ATOM 684 C C . LYS A 1 90 ? 7.901 -0.424 18.445 1.00 96.88 90 LYS A C 1
ATOM 686 O O . LYS A 1 90 ? 7.479 -0.240 19.584 1.00 96.88 90 LYS A O 1
ATOM 691 N N . HIS A 1 91 ? 7.137 -0.286 17.367 1.00 95.81 91 HIS A N 1
ATOM 692 C CA . HIS A 1 91 ? 5.785 0.266 17.348 1.00 95.81 91 HIS A CA 1
ATOM 693 C C . HIS A 1 91 ? 4.840 -0.691 16.620 1.00 95.81 91 HIS A C 1
ATOM 695 O O . HIS A 1 91 ? 4.622 -0.590 15.412 1.00 95.81 91 HIS A O 1
ATOM 701 N N . LYS A 1 92 ? 4.268 -1.635 17.373 1.00 93.69 92 LYS A N 1
ATOM 702 C CA . LYS A 1 92 ? 3.301 -2.593 16.833 1.00 93.69 92 LYS A CA 1
ATOM 703 C C . LYS A 1 92 ? 1.943 -1.935 16.616 1.00 93.69 92 LYS A C 1
ATOM 705 O O . LYS A 1 92 ? 1.487 -1.149 17.447 1.00 93.69 92 LYS A O 1
ATOM 710 N N . LEU A 1 93 ? 1.274 -2.332 15.536 1.00 94.56 93 LEU A N 1
ATOM 711 C CA . LEU A 1 93 ? -0.119 -1.963 15.328 1.00 94.56 93 LEU A CA 1
ATOM 712 C C . LEU A 1 93 ? -1.001 -2.578 16.431 1.00 94.56 93 LEU A C 1
ATOM 714 O O . LEU A 1 93 ? -0.787 -3.733 16.807 1.00 94.56 93 LEU A O 1
ATOM 718 N N . PRO A 1 94 ? -2.004 -1.843 16.940 1.00 92.31 94 PRO A N 1
ATOM 719 C CA . PRO A 1 94 ? -2.931 -2.368 17.937 1.00 92.31 94 PRO A CA 1
ATOM 720 C C . PRO A 1 94 ? -3.725 -3.567 17.398 1.00 92.31 94 PRO A C 1
ATOM 722 O O . PRO A 1 94 ? -4.401 -3.452 16.384 1.00 92.31 94 PRO A O 1
ATOM 725 N N . GLU A 1 95 ? -3.750 -4.695 18.110 1.00 86.44 95 GLU A N 1
ATOM 726 C CA . GLU A 1 95 ? -4.474 -5.920 17.687 1.00 86.44 95 GLU A CA 1
ATOM 727 C C . GLU A 1 95 ? -5.996 -5.706 17.533 1.00 86.44 95 GLU A C 1
ATOM 729 O O . GLU A 1 95 ? -6.716 -6.380 16.787 1.00 86.44 95 GLU A O 1
ATOM 734 N N . ASN A 1 96 ? -6.497 -4.710 18.256 1.00 83.56 96 ASN A N 1
ATOM 735 C CA . ASN A 1 96 ? -7.911 -4.431 18.417 1.00 83.56 96 ASN A CA 1
ATOM 736 C C . ASN A 1 96 ? -8.530 -3.616 17.284 1.00 83.56 96 ASN A C 1
ATOM 738 O O . ASN A 1 96 ? -9.760 -3.561 17.216 1.00 83.56 96 ASN A O 1
ATOM 742 N N . ILE A 1 97 ? -7.722 -3.005 16.417 1.00 92.56 97 ILE A N 1
ATOM 743 C CA . ILE A 1 97 ? -8.229 -2.202 15.307 1.00 92.56 97 ILE A CA 1
ATOM 744 C C . ILE A 1 97 ? -8.580 -3.108 14.110 1.00 92.56 97 ILE A C 1
ATOM 746 O O . ILE A 1 97 ? -7.861 -4.070 13.825 1.00 92.56 97 ILE A O 1
ATOM 750 N N . PRO A 1 98 ? -9.715 -2.897 13.427 1.00 96.12 98 PRO A N 1
ATOM 751 C CA . PRO A 1 98 ? -9.973 -3.500 12.123 1.00 96.12 98 PRO A CA 1
ATOM 752 C C . PRO A 1 98 ? -8.928 -3.045 11.100 1.00 96.12 98 PRO A C 1
ATOM 754 O O . PRO A 1 98 ? -8.660 -1.847 10.975 1.00 96.12 98 PRO A O 1
ATOM 757 N N . LEU A 1 99 ? -8.342 -4.006 10.385 1.00 97.38 99 LEU A N 1
ATOM 758 C CA . LEU A 1 99 ? -7.287 -3.774 9.404 1.00 97.38 99 LEU A CA 1
ATOM 759 C C . LEU A 1 99 ? -7.632 -4.454 8.085 1.00 97.38 99 LEU A C 1
ATOM 761 O O . LEU A 1 99 ? -7.992 -5.633 8.073 1.00 97.38 99 LEU A O 1
ATOM 765 N N . ILE A 1 100 ? -7.452 -3.722 6.990 1.00 98.31 100 ILE A N 1
ATOM 766 C CA . ILE A 1 100 ? -7.512 -4.256 5.630 1.00 98.31 100 ILE A CA 1
ATOM 767 C C . ILE A 1 100 ? -6.201 -3.939 4.919 1.00 98.31 100 ILE A C 1
ATOM 769 O O . ILE A 1 100 ? -5.749 -2.796 4.955 1.00 98.31 100 ILE A O 1
ATOM 773 N N . SER A 1 101 ? -5.632 -4.933 4.245 1.00 98.50 101 SER A N 1
ATOM 774 C CA . SER A 1 101 ? -4.569 -4.750 3.258 1.00 98.50 101 SER A CA 1
ATOM 775 C C . SER A 1 101 ? -5.138 -4.976 1.867 1.00 98.50 101 SER A C 1
ATOM 777 O O . SER A 1 101 ? -5.683 -6.037 1.583 1.00 98.50 101 SER A O 1
ATOM 779 N N . PHE A 1 102 ? -4.992 -3.999 0.986 1.00 98.06 102 PHE A N 1
ATOM 780 C CA . PHE A 1 102 ? -5.297 -4.133 -0.430 1.00 98.06 102 PHE A CA 1
ATOM 781 C C . PHE A 1 102 ? -3.999 -4.070 -1.228 1.00 98.06 102 PHE A C 1
ATOM 783 O O . PHE A 1 102 ? -3.217 -3.131 -1.070 1.00 98.06 102 PHE A O 1
ATOM 790 N N . HIS A 1 103 ? -3.792 -5.030 -2.122 1.00 97.44 103 HIS A N 1
ATOM 791 C CA . HIS A 1 103 ? -2.707 -4.995 -3.100 1.00 97.44 103 HIS A CA 1
ATOM 792 C C . HIS A 1 103 ? -3.149 -5.631 -4.413 1.00 97.44 103 HIS A C 1
ATOM 794 O O . HIS A 1 103 ? -4.126 -6.370 -4.449 1.00 97.44 103 HIS A O 1
ATOM 800 N N . SER A 1 104 ? -2.447 -5.307 -5.493 1.00 95.62 104 SER A N 1
ATOM 801 C CA . SER A 1 104 ? -2.670 -5.858 -6.830 1.00 95.62 104 SER A CA 1
ATOM 802 C C . SER A 1 104 ? -1.328 -5.938 -7.566 1.00 95.62 104 SER A C 1
ATOM 804 O O . SER A 1 104 ? -0.277 -5.638 -7.002 1.00 95.62 104 SER A O 1
ATOM 806 N N . GLU A 1 105 ? -1.367 -6.363 -8.822 1.00 95.56 105 GLU A N 1
ATOM 807 C CA . GLU A 1 105 ? -0.210 -6.555 -9.684 1.00 95.56 105 GLU A CA 1
ATOM 808 C C . GLU A 1 105 ? -0.298 -5.612 -10.888 1.00 95.56 105 GLU A C 1
ATOM 810 O O . GLU A 1 105 ? -1.343 -5.527 -11.533 1.00 95.56 105 GLU A O 1
ATOM 815 N N . ALA A 1 106 ? 0.802 -4.966 -11.272 1.00 93.38 106 ALA A N 1
ATOM 816 C CA . ALA A 1 106 ? 0.858 -4.243 -12.535 1.00 93.38 106 ALA A CA 1
ATOM 817 C C . ALA A 1 106 ? 0.875 -5.223 -13.719 1.00 93.38 106 ALA A C 1
ATOM 819 O O . ALA A 1 106 ? 1.370 -6.355 -13.650 1.00 93.38 106 ALA A O 1
ATOM 820 N N . SER A 1 107 ? 0.335 -4.784 -14.856 1.00 91.50 107 SER A N 1
ATOM 821 C CA . SER A 1 107 ? 0.393 -5.572 -16.084 1.00 91.50 107 SER A CA 1
ATOM 822 C C . SER A 1 107 ? 1.774 -5.477 -16.729 1.00 91.50 107 SER A C 1
ATOM 824 O O . SER A 1 107 ? 2.130 -4.450 -17.295 1.00 91.50 107 SER A O 1
ATOM 826 N N . ILE A 1 108 ? 2.514 -6.586 -16.715 1.00 90.50 108 ILE A N 1
ATOM 827 C CA . ILE A 1 108 ? 3.790 -6.760 -17.434 1.00 90.50 108 ILE A CA 1
ATOM 828 C C . ILE A 1 108 ? 3.605 -7.341 -18.847 1.00 90.50 108 ILE A C 1
ATOM 830 O O . ILE A 1 108 ? 4.493 -7.997 -19.389 1.00 90.50 108 ILE A O 1
ATOM 834 N N . ALA A 1 109 ? 2.415 -7.191 -19.437 1.00 87.12 109 ALA A N 1
ATOM 835 C CA . ALA A 1 109 ? 2.137 -7.747 -20.756 1.00 87.12 109 ALA A CA 1
ATOM 836 C C . ALA A 1 109 ? 3.074 -7.132 -21.819 1.00 87.12 109 ALA A C 1
ATOM 838 O O . ALA A 1 109 ? 3.321 -5.923 -21.768 1.00 87.12 109 ALA A O 1
ATOM 839 N N . PRO A 1 110 ? 3.522 -7.904 -22.833 1.00 79.31 110 PRO A N 1
ATOM 840 C CA . PRO A 1 110 ? 4.437 -7.405 -23.861 1.00 79.31 110 PRO A CA 1
ATOM 841 C C . PRO A 1 110 ? 3.952 -6.127 -24.550 1.00 79.31 110 PRO A C 1
ATOM 843 O O . PRO A 1 110 ? 4.753 -5.250 -24.832 1.00 79.31 110 PRO A O 1
ATOM 846 N N . GLY A 1 111 ? 2.639 -5.975 -24.760 1.00 75.31 111 GLY A N 1
ATOM 847 C CA . GLY A 1 111 ? 2.066 -4.759 -25.347 1.00 75.31 111 GLY A CA 1
ATOM 848 C C . GLY A 1 111 ? 2.199 -3.509 -24.468 1.00 75.31 111 GLY A C 1
ATOM 849 O O . GLY A 1 111 ? 2.335 -2.413 -24.999 1.00 75.31 111 GLY A O 1
ATOM 850 N N . VAL A 1 112 ? 2.202 -3.657 -23.138 1.00 76.81 112 VAL A N 1
ATOM 851 C CA . VAL A 1 112 ? 2.440 -2.543 -22.204 1.00 76.81 112 VAL A CA 1
ATOM 852 C C . VAL A 1 112 ? 3.925 -2.194 -22.196 1.00 76.81 112 VAL A C 1
ATOM 854 O O . VAL A 1 112 ? 4.277 -1.029 -22.344 1.00 76.81 112 VAL A O 1
ATOM 857 N N . LEU A 1 113 ? 4.802 -3.197 -22.127 1.00 74.94 113 LEU A N 1
ATOM 858 C CA . LEU A 1 113 ? 6.254 -2.997 -22.171 1.00 74.94 113 LEU A CA 1
ATOM 859 C C . LEU A 1 113 ? 6.726 -2.410 -23.512 1.00 74.94 113 LEU A C 1
ATOM 861 O O . LEU A 1 113 ? 7.575 -1.524 -23.524 1.00 74.94 113 LEU A O 1
ATOM 865 N N . ALA A 1 114 ? 6.121 -2.814 -24.634 1.00 68.12 114 ALA A N 1
ATOM 866 C CA . ALA A 1 114 ? 6.440 -2.300 -25.967 1.00 68.12 114 ALA A CA 1
ATOM 867 C C . ALA A 1 114 ? 6.227 -0.783 -26.091 1.00 68.12 114 ALA A C 1
ATOM 869 O O . ALA A 1 114 ? 6.887 -0.139 -26.903 1.00 68.12 114 ALA A O 1
ATOM 870 N N . THR A 1 115 ? 5.356 -0.180 -25.270 1.00 66.88 115 THR A N 1
ATOM 871 C CA . THR A 1 115 ? 5.222 1.285 -25.244 1.00 66.88 115 THR A CA 1
ATOM 872 C C . THR A 1 115 ? 6.501 1.986 -24.775 1.00 66.88 115 THR A C 1
ATOM 874 O O . THR A 1 115 ? 6.757 3.092 -25.236 1.00 66.88 115 THR A O 1
ATOM 877 N N . MET A 1 116 ? 7.351 1.340 -23.963 1.00 62.31 116 MET A N 1
ATOM 878 C CA . MET A 1 116 ? 8.704 1.834 -23.657 1.00 62.31 116 MET A CA 1
ATOM 879 C C . MET A 1 116 ? 9.630 1.711 -24.864 1.00 62.31 116 MET A C 1
ATOM 881 O O . MET A 1 116 ? 10.335 2.655 -25.206 1.00 62.31 116 MET A O 1
ATOM 885 N N . THR A 1 117 ? 9.577 0.577 -25.563 1.00 57.59 117 THR A N 1
ATOM 886 C CA . THR A 1 117 ? 10.403 0.307 -26.747 1.00 57.59 117 THR A CA 1
ATOM 887 C C . THR A 1 117 ? 10.096 1.273 -27.895 1.00 57.59 117 THR A C 1
ATOM 889 O O . THR A 1 117 ? 11.006 1.753 -28.560 1.00 57.59 117 THR A O 1
ATOM 892 N N . HIS A 1 118 ? 8.827 1.639 -28.104 1.00 51.44 118 HIS A N 1
ATOM 893 C CA . HIS A 1 118 ? 8.443 2.642 -29.105 1.00 51.44 118 HIS A CA 1
ATOM 894 C C . HIS A 1 118 ? 8.946 4.049 -28.782 1.00 51.44 118 HIS A C 1
ATOM 896 O O . HIS A 1 118 ? 9.210 4.817 -29.702 1.00 51.44 118 HIS A O 1
ATOM 902 N N . ILE A 1 119 ? 9.097 4.379 -27.502 1.00 52.97 119 ILE A N 1
ATOM 903 C CA . ILE A 1 119 ? 9.643 5.661 -27.060 1.00 52.97 119 ILE A CA 1
ATOM 904 C C . ILE A 1 119 ? 11.166 5.679 -27.239 1.00 52.97 119 ILE A C 1
ATOM 906 O O . ILE A 1 119 ? 11.688 6.652 -27.773 1.00 52.97 119 ILE A O 1
ATOM 910 N N . ALA A 1 120 ? 11.851 4.573 -26.928 1.00 48.19 120 ALA A N 1
ATOM 911 C CA . ALA A 1 120 ? 13.274 4.394 -27.230 1.00 48.19 120 ALA A CA 1
ATOM 912 C C . ALA A 1 120 ? 13.565 4.420 -28.747 1.00 48.19 120 ALA A C 1
ATOM 914 O O . ALA A 1 120 ? 14.570 4.970 -29.186 1.00 48.19 120 ALA A O 1
ATOM 915 N N . HIS A 1 121 ? 12.663 3.883 -29.579 1.00 44.66 121 HIS A N 1
ATOM 916 C CA . HIS A 1 121 ? 12.770 3.965 -31.042 1.00 44.66 121 HIS A CA 1
ATOM 917 C C . HIS A 1 121 ? 12.350 5.323 -31.628 1.00 44.66 121 HIS A C 1
ATOM 919 O O . HIS A 1 121 ? 12.762 5.650 -32.739 1.00 44.66 121 HIS A O 1
ATOM 925 N N . ALA A 1 122 ? 11.545 6.119 -30.918 1.00 44.88 122 ALA A N 1
ATOM 926 C CA . ALA A 1 122 ? 11.161 7.464 -31.349 1.00 44.88 122 ALA A CA 1
ATOM 927 C C . ALA A 1 122 ? 12.289 8.496 -31.171 1.00 44.88 122 ALA A C 1
ATOM 929 O O . ALA A 1 122 ? 12.180 9.596 -31.711 1.00 44.88 122 ALA A O 1
ATOM 930 N N . GLU A 1 123 ? 13.379 8.147 -30.477 1.00 46.56 123 GLU A N 1
ATOM 931 C CA . GLU A 1 123 ? 14.544 9.024 -30.331 1.00 46.56 123 GLU A CA 1
ATOM 932 C C . GLU A 1 123 ? 15.332 9.260 -31.634 1.00 46.56 123 GLU A C 1
ATOM 934 O O . GLU A 1 123 ? 16.160 10.166 -31.657 1.00 46.56 123 GLU A O 1
ATOM 939 N N . LEU A 1 124 ? 15.063 8.563 -32.750 1.00 45.88 124 LEU A N 1
ATOM 940 C CA . LEU A 1 124 ? 15.639 8.913 -34.062 1.00 45.88 124 LEU A CA 1
ATOM 941 C C . LEU A 1 124 ? 14.704 8.574 -35.240 1.00 45.88 124 LEU A C 1
ATOM 943 O O . LEU A 1 124 ? 14.498 7.408 -35.576 1.00 45.88 124 LEU A O 1
ATOM 947 N N . PRO A 1 125 ? 14.261 9.602 -35.983 1.00 33.38 125 PRO A N 1
ATOM 948 C CA . PRO A 1 125 ? 14.740 9.748 -37.356 1.00 33.38 125 PRO A CA 1
ATOM 949 C C . PRO A 1 125 ? 15.363 11.132 -37.566 1.00 33.38 125 PRO A C 1
ATOM 951 O O . PRO A 1 125 ? 14.725 12.158 -37.336 1.00 33.38 125 PRO A O 1
ATOM 954 N N . TRP A 1 126 ? 16.602 11.158 -38.064 1.00 40.25 126 TRP A N 1
ATOM 955 C CA . TRP A 1 126 ? 17.219 12.360 -38.630 1.00 40.25 126 TRP A CA 1
ATOM 956 C C . TRP A 1 126 ? 16.300 12.926 -39.723 1.00 40.25 126 TRP A C 1
ATOM 958 O O . TRP A 1 126 ? 16.201 12.360 -40.812 1.00 40.25 126 TRP A O 1
ATOM 968 N N . LEU A 1 127 ? 15.620 14.037 -39.442 1.00 37.75 127 LEU A N 1
ATOM 969 C CA . LEU A 1 127 ? 14.917 14.820 -40.454 1.00 37.75 127 LEU A CA 1
ATOM 970 C C . LEU A 1 127 ? 15.757 16.070 -40.748 1.00 37.75 127 LEU A C 1
ATOM 972 O O . LEU A 1 127 ? 15.913 16.912 -39.862 1.00 37.75 127 LEU A O 1
ATOM 976 N N . PRO A 1 128 ? 16.322 16.213 -41.961 1.00 34.81 128 PRO A N 1
ATOM 977 C CA . PRO A 1 128 ? 16.996 17.442 -42.344 1.00 34.81 128 PRO 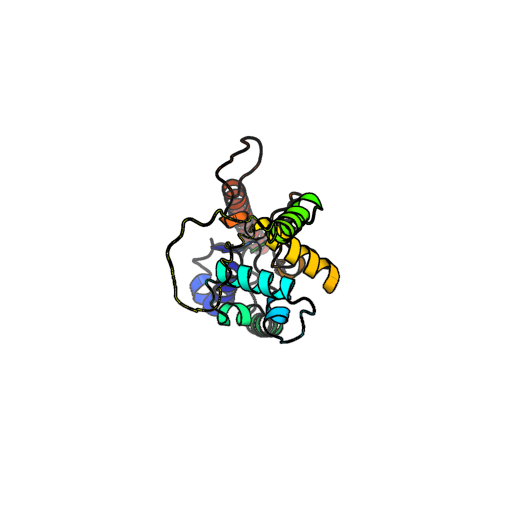A CA 1
ATOM 978 C C . PRO A 1 128 ? 15.932 18.528 -42.551 1.00 34.81 128 PRO A C 1
ATOM 980 O O . PRO A 1 128 ? 15.095 18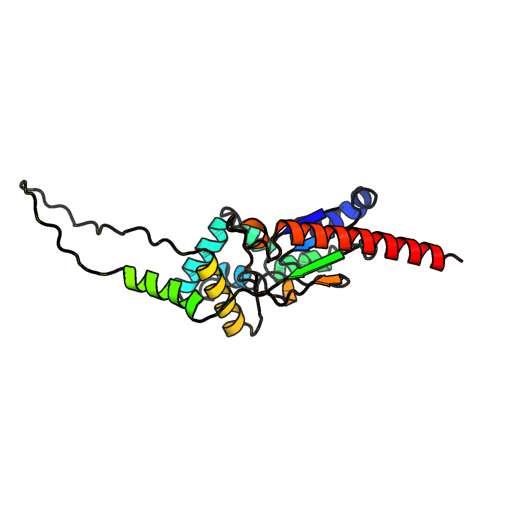.427 -43.448 1.00 34.81 128 PRO A O 1
ATOM 983 N N . PHE A 1 129 ? 15.940 19.566 -41.715 1.00 33.06 129 PHE A N 1
ATOM 984 C CA . PHE A 1 129 ? 15.121 20.756 -41.952 1.00 33.06 129 PHE A CA 1
ATOM 985 C C . PHE A 1 129 ? 15.754 21.617 -43.063 1.00 33.06 129 PHE A C 1
ATOM 987 O O . PHE A 1 129 ? 16.982 21.721 -43.120 1.00 33.06 129 PHE A O 1
ATOM 994 N N . PRO A 1 130 ? 14.961 22.233 -43.962 1.00 33.53 130 PRO A N 1
ATOM 995 C CA . PRO A 1 130 ? 15.500 23.066 -45.027 1.00 33.53 130 PRO A CA 1
ATOM 996 C C . PRO A 1 130 ? 16.031 24.384 -44.449 1.00 33.53 130 PRO A C 1
ATOM 998 O O . PRO A 1 130 ? 15.323 25.088 -43.729 1.00 33.53 130 PRO A O 1
ATOM 1001 N N . ASN A 1 131 ? 17.277 24.714 -44.794 1.00 36.16 131 ASN A N 1
ATOM 1002 C CA . ASN A 1 131 ? 17.917 25.991 -44.484 1.00 36.16 131 ASN A CA 1
ATOM 1003 C C . ASN A 1 131 ? 17.094 27.160 -45.047 1.00 36.16 131 ASN A C 1
ATOM 1005 O O . ASN A 1 131 ? 17.066 27.372 -46.259 1.00 36.16 131 ASN A O 1
ATOM 1009 N N . PHE A 1 132 ? 16.502 27.967 -44.166 1.00 28.84 132 PHE A N 1
ATOM 1010 C CA . PHE A 1 132 ? 16.225 29.371 -44.460 1.00 28.84 132 PHE A CA 1
ATOM 1011 C C . PHE A 1 132 ? 17.368 30.190 -43.867 1.00 28.84 132 PHE A C 1
ATOM 1013 O O . PHE A 1 132 ? 17.521 30.275 -42.651 1.00 28.84 132 PHE A O 1
ATOM 1020 N N . GLY A 1 133 ? 18.226 30.689 -44.754 1.00 28.84 133 GLY A N 1
ATOM 1021 C CA . GLY A 1 133 ? 19.478 31.343 -44.402 1.00 28.84 133 GLY A CA 1
ATOM 1022 C C . GLY A 1 133 ? 19.311 32.645 -43.623 1.00 28.84 133 GLY A C 1
ATOM 1023 O O . GLY A 1 133 ? 18.362 33.398 -43.828 1.00 28.84 133 GLY A O 1
ATOM 1024 N N . ASN A 1 134 ? 20.292 32.930 -42.772 1.00 27.59 134 ASN A N 1
ATOM 1025 C CA . ASN A 1 134 ? 21.181 34.068 -42.980 1.00 27.59 134 ASN A CA 1
ATOM 1026 C C . ASN A 1 134 ? 22.473 33.880 -42.170 1.00 27.59 134 ASN A C 1
ATOM 1028 O O . ASN A 1 134 ? 22.536 33.062 -41.257 1.00 27.59 134 ASN A O 1
ATOM 1032 N N . GLU A 1 135 ? 23.501 34.586 -42.612 1.00 37.59 135 GLU A N 1
ATOM 1033 C CA . GLU A 1 135 ? 24.920 34.281 -42.468 1.00 37.59 135 GLU A CA 1
ATOM 1034 C C . GLU A 1 135 ? 25.535 34.437 -41.062 1.00 37.59 135 GLU A C 1
ATOM 1036 O O . GLU A 1 135 ? 25.062 35.208 -40.232 1.00 37.59 135 GLU A O 1
ATOM 1041 N N . GLU A 1 136 ? 26.635 33.691 -40.880 1.00 39.22 136 GLU A N 1
ATOM 1042 C CA . GLU A 1 136 ? 27.774 33.889 -39.967 1.00 39.22 136 GLU A CA 1
ATOM 1043 C C . GLU A 1 136 ? 27.517 34.108 -38.460 1.00 39.22 136 GLU A C 1
ATOM 1045 O O . GLU A 1 136 ? 27.392 35.230 -37.979 1.00 39.22 136 GLU A O 1
ATOM 1050 N N . SER A 1 137 ? 27.652 33.031 -37.673 1.00 30.08 137 SER A N 1
ATOM 1051 C CA . SER A 1 137 ? 28.605 33.006 -36.546 1.00 30.08 137 SER A CA 1
ATOM 1052 C C . SER A 1 137 ? 28.780 31.586 -36.000 1.00 30.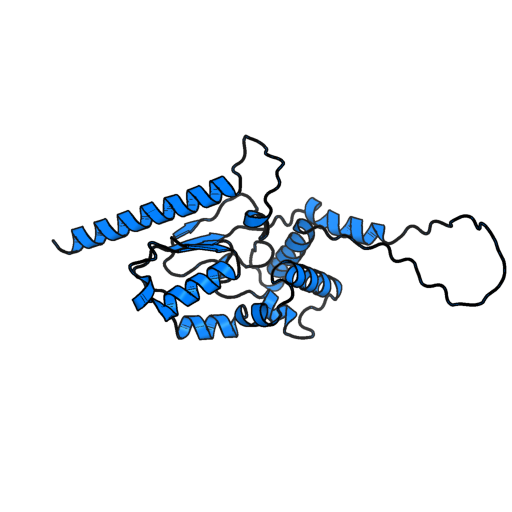08 137 SER A C 1
ATOM 1054 O O . SER A 1 137 ? 27.800 30.906 -35.694 1.00 30.08 137 SER A O 1
ATOM 1056 N N . ASP A 1 138 ? 30.034 31.158 -35.864 1.00 36.22 138 ASP A N 1
ATOM 1057 C CA . ASP A 1 138 ? 30.441 29.920 -35.203 1.00 36.22 138 ASP A CA 1
ATOM 1058 C C . ASP A 1 138 ? 29.854 29.834 -33.788 1.00 36.22 138 ASP A C 1
ATOM 1060 O O . ASP A 1 138 ? 30.273 30.559 -32.887 1.00 36.22 138 ASP A O 1
ATOM 1064 N N . ASN A 1 139 ? 28.915 28.913 -33.563 1.00 30.08 139 ASN A N 1
ATOM 1065 C CA . ASN A 1 139 ? 28.668 28.364 -32.236 1.00 30.08 139 ASN A CA 1
ATOM 1066 C C . ASN A 1 139 ? 28.101 26.946 -32.322 1.00 30.08 139 ASN A C 1
ATOM 1068 O O . ASN A 1 139 ? 27.195 26.635 -33.091 1.00 30.08 139 ASN A O 1
ATOM 1072 N N . VAL A 1 140 ? 28.706 26.092 -31.503 1.00 33.81 140 VAL A N 1
ATOM 1073 C CA . VAL A 1 140 ? 28.510 24.651 -31.375 1.00 33.81 140 VAL A CA 1
ATOM 1074 C C . VAL A 1 140 ? 27.026 24.279 -31.311 1.00 33.81 140 VAL A C 1
ATOM 1076 O O . VAL A 1 140 ? 26.263 24.758 -30.475 1.00 33.81 140 VAL A O 1
ATOM 1079 N N . GLN A 1 141 ? 26.648 23.392 -32.224 1.00 33.31 141 GLN A N 1
ATOM 1080 C CA . GLN A 1 141 ? 25.307 22.889 -32.485 1.00 33.31 141 GLN A CA 1
ATOM 1081 C C . GLN A 1 141 ? 24.760 22.130 -31.260 1.00 33.31 141 GLN A C 1
ATOM 1083 O O . GLN A 1 141 ? 25.066 20.958 -31.046 1.00 33.31 141 GLN A O 1
ATOM 1088 N N . ALA A 1 142 ? 23.956 22.800 -30.432 1.00 34.94 142 ALA A N 1
ATOM 1089 C CA . ALA A 1 142 ? 23.200 22.156 -29.363 1.00 34.94 142 ALA A CA 1
ATOM 1090 C C . ALA A 1 142 ? 22.062 21.332 -29.984 1.00 34.94 142 ALA A C 1
ATOM 1092 O O . ALA A 1 142 ? 21.139 21.880 -30.590 1.00 34.94 142 ALA A O 1
ATOM 1093 N N . GLY A 1 143 ? 22.153 20.006 -29.865 1.00 36.16 143 GLY A N 1
ATOM 1094 C CA . GLY A 1 143 ? 21.116 19.080 -30.311 1.00 36.16 143 GLY A CA 1
ATOM 1095 C C . GLY A 1 143 ? 19.767 19.418 -29.675 1.00 36.16 143 GLY A C 1
ATOM 1096 O O . GLY A 1 143 ? 19.652 19.543 -28.458 1.00 36.16 143 GLY A O 1
ATOM 1097 N N . CYS A 1 144 ? 18.741 19.580 -30.506 1.00 35.53 144 CYS A N 1
ATOM 1098 C CA . CYS A 1 144 ? 17.374 19.808 -30.056 1.00 35.53 144 CYS A CA 1
ATOM 1099 C C . CYS A 1 144 ? 16.807 18.473 -29.535 1.00 35.53 144 CYS A C 1
ATOM 1101 O O . CYS A 1 144 ? 16.301 17.667 -30.312 1.00 35.53 144 CYS A O 1
ATOM 1103 N N . GLN A 1 145 ? 16.965 18.194 -28.237 1.00 39.66 145 GLN A N 1
ATOM 1104 C CA . GLN A 1 145 ? 16.370 17.020 -27.590 1.00 39.66 145 GLN A CA 1
ATOM 1105 C C . GLN A 1 145 ? 14.860 17.241 -27.432 1.00 39.66 145 GLN A C 1
ATOM 1107 O O . GLN A 1 145 ? 14.420 18.144 -26.720 1.00 39.66 145 GLN A O 1
ATOM 1112 N N . VAL A 1 146 ? 14.055 16.427 -28.115 1.00 39.53 146 VAL A N 1
ATOM 1113 C CA . VAL A 1 146 ? 12.600 16.397 -27.923 1.00 39.53 146 VAL A CA 1
ATOM 1114 C C . VAL A 1 146 ? 12.327 15.698 -26.584 1.00 39.53 146 VAL A C 1
ATOM 1116 O O . VAL A 1 146 ? 12.881 14.625 -26.357 1.00 39.53 146 VAL A O 1
ATOM 1119 N N . PRO A 1 147 ? 11.516 16.263 -25.671 1.00 45.25 147 PRO A N 1
ATOM 1120 C CA . PRO A 1 147 ? 11.301 15.659 -24.362 1.00 45.25 147 PRO A CA 1
ATOM 1121 C C . PRO A 1 147 ? 10.591 14.309 -24.495 1.00 45.25 147 PRO A C 1
ATOM 1123 O O . PRO A 1 147 ? 9.438 14.229 -24.924 1.00 45.25 147 PRO A O 1
ATOM 1126 N N . VAL A 1 148 ? 11.285 13.251 -24.090 1.00 55.62 148 VAL A N 1
ATOM 1127 C CA . VAL A 1 148 ? 10.761 11.890 -23.999 1.00 55.62 148 VAL A CA 1
ATOM 1128 C C . VAL A 1 148 ? 9.671 11.838 -22.930 1.00 55.62 148 VAL A C 1
ATOM 1130 O O . VAL A 1 148 ? 9.934 12.006 -21.739 1.00 55.62 148 VAL A O 1
ATOM 1133 N N . VAL A 1 149 ? 8.422 11.607 -23.336 1.00 65.19 149 VAL A N 1
ATOM 1134 C CA . VAL A 1 149 ? 7.303 11.429 -22.401 1.00 65.19 149 VAL A CA 1
ATOM 1135 C C . VAL A 1 149 ? 7.131 9.941 -22.123 1.00 65.19 149 VAL A C 1
ATOM 1137 O O . VAL A 1 149 ? 6.590 9.224 -22.956 1.00 65.19 149 VAL A O 1
ATOM 1140 N N . ILE A 1 150 ? 7.560 9.488 -20.945 1.00 69.75 150 ILE A N 1
ATOM 1141 C CA . ILE A 1 150 ? 7.390 8.108 -20.466 1.00 69.75 150 ILE A CA 1
ATOM 1142 C C . ILE A 1 150 ? 5.981 7.951 -19.853 1.00 69.75 150 ILE A C 1
ATOM 1144 O O . ILE A 1 150 ? 5.677 8.617 -18.856 1.00 69.75 150 ILE A O 1
ATOM 1148 N N . PRO A 1 151 ? 5.092 7.093 -20.399 1.00 82.12 151 PRO A N 1
ATOM 1149 C CA . PRO A 1 151 ? 3.801 6.800 -19.791 1.00 82.12 151 PRO A CA 1
ATOM 1150 C C . PRO A 1 151 ? 3.966 6.166 -18.410 1.00 82.12 151 PRO A C 1
ATOM 1152 O O . PRO A 1 151 ? 4.717 5.207 -18.243 1.00 82.12 151 PRO A O 1
ATOM 1155 N N . LEU A 1 152 ? 3.207 6.659 -17.428 1.00 82.19 152 LEU A N 1
ATOM 1156 C CA . LEU A 1 152 ? 3.277 6.182 -16.044 1.00 82.19 152 LEU A CA 1
ATOM 1157 C C . LEU A 1 152 ? 3.025 4.671 -15.931 1.00 82.19 152 LEU A C 1
ATOM 1159 O O . LEU A 1 152 ? 3.762 3.980 -15.239 1.00 82.19 152 LEU A O 1
ATOM 1163 N N . SER A 1 153 ? 2.032 4.147 -16.651 1.00 83.19 153 SER A N 1
ATOM 1164 C CA . SER A 1 153 ? 1.707 2.715 -16.657 1.00 83.19 153 SER A CA 1
ATOM 1165 C C . SER A 1 153 ? 2.833 1.848 -17.226 1.00 83.19 153 SER A C 1
ATOM 1167 O O . SER A 1 153 ? 3.041 0.724 -16.778 1.00 83.19 153 SER A O 1
ATOM 1169 N N . ALA A 1 154 ? 3.581 2.373 -18.194 1.00 86.12 154 ALA A N 1
ATOM 1170 C CA . ALA A 1 154 ? 4.704 1.679 -18.801 1.00 86.12 154 ALA A CA 1
ATOM 1171 C C . ALA A 1 154 ? 5.916 1.656 -17.856 1.00 86.12 154 ALA A C 1
ATOM 1173 O O . ALA A 1 154 ? 6.510 0.601 -17.653 1.00 86.12 154 ALA A O 1
ATOM 1174 N N . ALA A 1 155 ? 6.200 2.779 -17.187 1.00 87.56 155 ALA A N 1
ATOM 1175 C CA . ALA A 1 155 ? 7.199 2.841 -16.122 1.00 87.56 155 ALA A CA 1
ATOM 1176 C C . ALA A 1 155 ? 6.864 1.881 -14.962 1.00 87.56 155 ALA A C 1
ATOM 1178 O O . ALA A 1 155 ? 7.733 1.141 -14.506 1.00 87.56 155 ALA A O 1
ATOM 1179 N N . MET A 1 156 ? 5.594 1.813 -14.540 1.00 90.31 156 MET A N 1
ATOM 1180 C CA . MET A 1 156 ? 5.132 0.836 -13.542 1.00 90.31 156 MET A CA 1
ATOM 1181 C C . MET A 1 156 ? 5.353 -0.608 -13.996 1.00 90.31 156 MET A C 1
ATOM 1183 O O . MET A 1 156 ? 5.798 -1.435 -13.206 1.00 90.31 156 MET A O 1
ATOM 1187 N N . ALA A 1 157 ? 5.070 -0.921 -15.264 1.00 91.81 157 ALA A N 1
ATOM 1188 C CA . ALA A 1 157 ? 5.286 -2.257 -15.812 1.00 91.81 157 ALA A CA 1
ATOM 1189 C C . ALA A 1 157 ? 6.774 -2.645 -15.835 1.00 91.81 157 ALA A C 1
ATOM 1191 O O . ALA A 1 157 ? 7.102 -3.785 -15.510 1.00 91.81 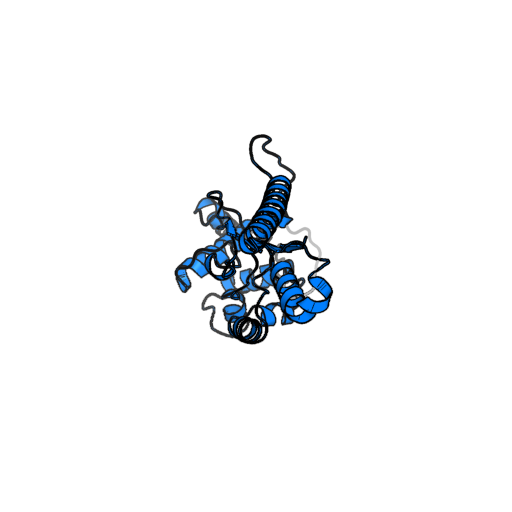157 ALA A O 1
ATOM 1192 N N . VAL A 1 158 ? 7.673 -1.708 -16.163 1.00 90.31 158 VAL A N 1
ATOM 1193 C CA . VAL A 1 158 ? 9.130 -1.931 -16.112 1.00 90.31 158 VAL A CA 1
ATOM 1194 C C . VAL A 1 158 ? 9.589 -2.198 -14.683 1.00 90.31 158 VAL A C 1
ATOM 1196 O O . VAL A 1 158 ? 10.277 -3.187 -14.442 1.00 90.31 158 VAL A O 1
ATOM 1199 N N . CYS A 1 159 ? 9.164 -1.383 -13.718 1.00 89.88 159 CYS A N 1
ATOM 1200 C CA . CYS A 1 159 ? 9.516 -1.607 -12.318 1.00 89.88 159 CYS A CA 1
ATOM 1201 C C . CYS A 1 159 ? 8.930 -2.917 -11.780 1.00 89.88 159 CYS A C 1
ATOM 1203 O O . CYS A 1 159 ? 9.610 -3.644 -11.058 1.00 89.88 159 CYS A O 1
ATOM 1205 N N . ALA A 1 160 ? 7.705 -3.274 -12.171 1.00 93.38 160 ALA A N 1
ATOM 1206 C CA . ALA A 1 160 ? 7.117 -4.554 -11.798 1.00 93.38 160 ALA A CA 1
ATOM 1207 C C . ALA A 1 160 ? 7.905 -5.739 -12.362 1.00 93.38 160 ALA A C 1
ATOM 1209 O O . ALA A 1 160 ? 8.158 -6.709 -11.645 1.00 93.38 160 ALA A O 1
ATOM 1210 N N . LEU A 1 161 ? 8.343 -5.640 -13.619 1.00 92.19 161 LEU A N 1
ATOM 1211 C CA . LEU A 1 161 ? 9.196 -6.642 -14.244 1.00 92.19 161 LEU A CA 1
ATOM 1212 C C . LEU A 1 161 ? 10.561 -6.735 -13.547 1.00 92.19 161 LEU A C 1
ATOM 1214 O O . LEU A 1 161 ? 11.006 -7.843 -13.260 1.00 92.19 161 LEU A O 1
ATOM 1218 N N . HIS A 1 162 ? 11.193 -5.602 -13.222 1.00 89.81 162 HIS A N 1
ATOM 1219 C CA . HIS A 1 162 ? 12.446 -5.565 -12.455 1.00 89.81 162 HIS A CA 1
ATOM 1220 C C . HIS A 1 162 ? 12.302 -6.304 -11.126 1.00 89.81 162 HIS A C 1
ATOM 1222 O O . HIS A 1 162 ? 13.099 -7.188 -10.815 1.00 89.81 162 HIS A O 1
ATOM 1228 N N . LEU A 1 163 ? 11.243 -6.004 -10.371 1.00 91.56 163 LEU A N 1
ATOM 1229 C CA . LEU A 1 163 ? 10.987 -6.645 -9.084 1.00 91.56 163 LEU A CA 1
ATOM 1230 C C . LEU A 1 163 ? 10.758 -8.153 -9.216 1.00 91.56 163 LEU A C 1
ATOM 1232 O O . LEU A 1 163 ? 11.281 -8.930 -8.413 1.00 91.56 163 LEU A O 1
ATOM 1236 N N . GLN A 1 164 ? 10.053 -8.574 -10.265 1.00 93.94 164 GLN A N 1
ATOM 1237 C CA . GLN A 1 164 ? 9.835 -9.988 -10.531 1.00 93.94 164 GLN A CA 1
ATOM 1238 C C . GLN A 1 164 ? 11.126 -10.712 -10.930 1.00 93.94 164 GLN A C 1
ATOM 1240 O O . GLN A 1 164 ? 11.372 -11.815 -10.447 1.00 93.94 164 GLN A O 1
ATOM 1245 N N . LEU A 1 165 ? 11.960 -10.116 -11.784 1.00 90.81 165 LEU A N 1
ATOM 1246 C CA . LEU A 1 165 ? 13.209 -10.732 -12.239 1.00 90.81 165 LEU A CA 1
ATOM 1247 C C . LEU A 1 165 ? 14.266 -10.782 -11.132 1.00 90.81 165 LEU A C 1
ATOM 1249 O O . LEU A 1 165 ? 14.962 -11.786 -10.997 1.00 90.81 165 LEU A O 1
ATOM 1253 N N . ARG A 1 166 ? 14.379 -9.715 -10.335 1.00 89.12 166 ARG A N 1
ATOM 1254 C CA . ARG A 1 166 ? 15.410 -9.589 -9.301 1.00 89.12 166 ARG A CA 1
ATOM 1255 C C . ARG A 1 166 ? 15.051 -10.302 -8.002 1.00 89.12 166 ARG A C 1
ATOM 1257 O O . ARG A 1 166 ? 15.920 -10.923 -7.396 1.00 89.12 166 ARG A O 1
ATOM 1264 N N . TYR A 1 167 ? 13.793 -10.210 -7.571 1.00 90.69 167 TYR A N 1
ATOM 1265 C CA . TYR A 1 167 ? 13.356 -10.720 -6.266 1.00 90.69 167 TYR A CA 1
ATOM 1266 C C . TYR A 1 167 ? 12.384 -11.897 -6.357 1.00 90.69 167 TYR A C 1
ATOM 1268 O O . TYR A 1 167 ? 12.079 -12.498 -5.330 1.00 90.69 167 TYR A O 1
ATOM 1276 N N . GLY A 1 168 ? 11.890 -12.244 -7.550 1.00 93.94 168 GLY A N 1
ATOM 1277 C CA . GLY A 1 168 ? 10.877 -13.291 -7.714 1.00 93.94 168 GLY A CA 1
ATOM 1278 C C . GLY A 1 168 ? 9.489 -12.889 -7.207 1.00 93.94 168 GLY A C 1
ATOM 1279 O O . GLY A 1 168 ? 8.608 -13.740 -7.105 1.00 93.94 168 GLY A O 1
ATOM 1280 N N . GLU A 1 169 ? 9.285 -11.611 -6.886 1.00 94.56 169 GLU A N 1
ATOM 1281 C CA . GLU A 1 169 ? 8.077 -11.110 -6.236 1.00 94.56 169 GLU A CA 1
ATOM 1282 C C . GLU A 1 169 ? 7.218 -10.316 -7.216 1.00 94.56 169 GLU A C 1
ATOM 1284 O O . GLU A 1 169 ? 7.706 -9.504 -8.005 1.00 94.56 169 GLU A O 1
ATOM 1289 N N . LYS A 1 170 ? 5.906 -10.530 -7.144 1.00 96.38 170 LYS A N 1
ATOM 1290 C CA . LYS A 1 170 ? 4.947 -9.741 -7.913 1.00 96.38 170 LYS A CA 1
ATOM 1291 C C . LYS A 1 170 ? 4.695 -8.400 -7.232 1.00 96.38 170 LYS A C 1
ATOM 1293 O O . LYS A 1 170 ? 4.755 -8.304 -6.005 1.00 96.38 170 LYS A O 1
ATOM 1298 N N . SER A 1 171 ? 4.392 -7.373 -8.016 1.00 96.38 171 SER A N 1
ATOM 1299 C CA . SER A 1 171 ? 4.183 -6.020 -7.501 1.00 96.38 171 SER A CA 1
ATOM 1300 C C . SER A 1 171 ? 3.217 -5.215 -8.357 1.00 96.38 171 SER A C 1
ATOM 1302 O O . SER A 1 171 ? 2.965 -5.531 -9.522 1.00 96.38 171 SER A O 1
ATOM 1304 N N . ASP A 1 172 ? 2.730 -4.121 -7.785 1.00 95.00 172 ASP A N 1
ATOM 1305 C CA . ASP A 1 172 ? 1.948 -3.091 -8.471 1.00 95.00 172 ASP A CA 1
ATOM 1306 C C . ASP A 1 172 ? 2.817 -2.093 -9.267 1.00 95.00 172 ASP A C 1
ATOM 1308 O O . ASP A 1 172 ? 2.324 -1.068 -9.739 1.00 95.00 172 ASP A O 1
ATOM 1312 N N . GLY A 1 173 ? 4.111 -2.385 -9.421 1.00 93.00 173 GLY A N 1
ATOM 1313 C CA . GLY A 1 173 ? 5.100 -1.484 -10.008 1.00 93.00 173 GLY A CA 1
ATOM 1314 C C . GLY A 1 173 ? 5.951 -0.744 -8.983 1.00 93.00 173 GLY A C 1
ATOM 1315 O O . GLY A 1 173 ? 7.006 -0.251 -9.359 1.00 93.00 173 GLY A O 1
ATOM 1316 N N . LEU A 1 174 ? 5.571 -0.707 -7.700 1.00 92.19 174 LEU A N 1
ATOM 1317 C CA . LEU A 1 174 ? 6.398 -0.100 -6.648 1.00 92.19 174 LEU A CA 1
ATOM 1318 C C . LEU A 1 174 ? 6.506 -0.916 -5.370 1.00 92.19 174 LEU A C 1
ATOM 1320 O O . LEU A 1 174 ? 7.542 -0.894 -4.707 1.00 92.19 174 LEU A O 1
ATOM 1324 N N . VAL A 1 175 ? 5.430 -1.592 -4.994 1.00 94.81 175 VAL A N 1
ATOM 1325 C CA . VAL A 1 175 ? 5.316 -2.323 -3.738 1.00 94.81 175 VAL A CA 1
ATOM 1326 C C . VAL A 1 175 ? 5.034 -3.773 -4.074 1.00 94.81 175 VAL A C 1
ATOM 1328 O O . VAL A 1 175 ? 4.136 -4.083 -4.861 1.00 94.81 175 VAL A O 1
ATOM 1331 N N . THR A 1 176 ? 5.827 -4.680 -3.506 1.00 96.69 176 THR A N 1
ATOM 1332 C CA . THR A 1 176 ? 5.564 -6.108 -3.679 1.00 96.69 176 THR A CA 1
ATOM 1333 C C . THR A 1 176 ? 4.251 -6.473 -2.990 1.00 96.69 176 THR A C 1
ATOM 1335 O O . THR A 1 176 ? 3.901 -5.906 -1.951 1.00 96.69 176 THR A O 1
ATOM 1338 N N . CYS A 1 177 ? 3.524 -7.446 -3.540 1.00 96.38 177 CYS A N 1
ATOM 1339 C CA . CYS A 1 177 ? 2.290 -7.944 -2.933 1.00 96.38 177 CYS A CA 1
ATOM 1340 C C . CYS A 1 177 ? 2.518 -8.346 -1.470 1.00 96.38 177 CYS A C 1
ATOM 1342 O O . CYS A 1 177 ? 1.725 -8.006 -0.598 1.00 96.38 177 CYS A O 1
ATOM 1344 N N . ARG A 1 178 ? 3.647 -9.009 -1.198 1.00 95.88 178 ARG A N 1
ATOM 1345 C CA . ARG A 1 178 ? 4.029 -9.464 0.139 1.00 95.88 178 ARG A CA 1
ATOM 1346 C C . ARG A 1 178 ? 4.235 -8.308 1.115 1.00 95.88 178 ARG A C 1
ATOM 1348 O O . ARG A 1 178 ? 3.754 -8.377 2.241 1.00 95.88 178 ARG A O 1
ATOM 1355 N N . ASP A 1 179 ? 4.918 -7.246 0.696 1.00 97.06 179 ASP A N 1
ATOM 1356 C CA . ASP A 1 179 ? 5.227 -6.118 1.582 1.00 97.06 179 ASP A CA 1
ATOM 1357 C C . ASP A 1 179 ? 4.031 -5.181 1.808 1.00 97.06 179 ASP A C 1
ATOM 1359 O O . ASP A 1 179 ? 4.065 -4.352 2.723 1.00 97.06 179 ASP A O 1
ATOM 1363 N N . ALA A 1 180 ? 2.965 -5.326 1.016 1.00 97.56 180 ALA A N 1
ATOM 1364 C CA . ALA A 1 180 ? 1.692 -4.640 1.217 1.00 97.56 180 ALA A CA 1
ATOM 1365 C C . ALA A 1 180 ? 0.756 -5.336 2.226 1.00 97.56 180 ALA A C 1
ATOM 1367 O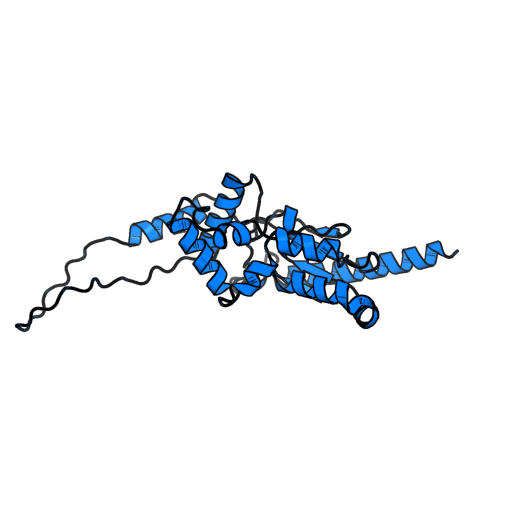 O . ALA A 1 180 ? -0.219 -4.737 2.698 1.00 97.56 180 ALA A O 1
ATOM 1368 N N . GLU A 1 181 ? 1.035 -6.593 2.581 1.00 97.12 181 GLU A N 1
ATOM 1369 C CA . GLU A 1 181 ? 0.234 -7.354 3.538 1.00 97.12 181 GLU A CA 1
ATOM 1370 C C . GLU A 1 181 ? 0.648 -7.049 4.982 1.00 97.12 181 GLU A C 1
ATOM 1372 O O . GLU A 1 181 ? 1.774 -7.300 5.412 1.00 97.12 181 GLU A O 1
ATOM 1377 N N . VAL A 1 182 ? -0.294 -6.516 5.763 1.00 96.25 182 VAL A N 1
ATOM 1378 C CA . VAL A 1 182 ? -0.097 -6.258 7.190 1.00 96.25 182 VAL A CA 1
ATOM 1379 C C . VAL A 1 182 ? -0.494 -7.500 7.989 1.00 96.25 182 VAL A C 1
ATOM 1381 O O . VAL A 1 182 ? -1.616 -7.993 7.820 1.00 96.25 182 VAL A O 1
ATOM 1384 N N . PRO A 1 183 ? 0.357 -7.997 8.904 1.00 93.94 183 PRO A N 1
ATOM 1385 C CA . PRO A 1 183 ? -0.001 -9.113 9.772 1.00 93.94 183 PRO A CA 1
ATOM 1386 C C . PRO A 1 183 ? -1.302 -8.856 10.547 1.00 93.94 183 PRO A C 1
ATOM 1388 O O . PRO A 1 183 ? -1.469 -7.809 11.170 1.00 93.94 183 PRO A O 1
ATOM 1391 N N . GLY A 1 184 ? -2.224 -9.822 10.513 1.00 92.69 184 GLY A N 1
ATOM 1392 C CA . GLY A 1 184 ? -3.523 -9.732 11.194 1.00 92.69 184 GLY A CA 1
ATOM 1393 C C . GLY A 1 184 ? -4.595 -8.916 10.458 1.00 92.69 184 GLY A C 1
ATOM 1394 O O . GLY A 1 184 ? -5.693 -8.749 10.989 1.00 92.69 184 GLY A O 1
ATOM 1395 N N . SER A 1 185 ? -4.305 -8.416 9.254 1.00 96.31 185 SER A N 1
ATOM 1396 C CA . SER A 1 185 ? -5.298 -7.765 8.394 1.00 96.31 185 SER A CA 1
ATOM 1397 C C . SER A 1 185 ? -6.107 -8.768 7.569 1.00 96.31 185 SER A C 1
ATOM 1399 O O . SER A 1 185 ? -5.661 -9.881 7.282 1.00 96.31 185 SER A O 1
ATOM 1401 N N . VAL A 1 186 ? -7.301 -8.351 7.150 1.00 97.44 186 VAL A N 1
ATOM 1402 C CA . VAL A 1 186 ? -8.006 -8.996 6.039 1.00 97.44 186 VAL A CA 1
ATOM 1403 C C . VAL A 1 186 ? -7.377 -8.514 4.739 1.00 97.44 186 VAL A C 1
ATOM 1405 O O . VAL A 1 186 ? -7.266 -7.310 4.516 1.00 97.44 186 VAL A O 1
ATOM 1408 N N . VAL A 1 187 ? -6.966 -9.441 3.878 1.00 98.12 187 VAL A N 1
ATOM 1409 C CA . VAL A 1 187 ? -6.267 -9.094 2.638 1.00 98.12 187 VAL A CA 1
ATOM 1410 C C . VAL A 1 187 ? -7.198 -9.207 1.434 1.00 98.12 187 VAL A C 1
ATOM 1412 O O . VAL A 1 187 ? -7.739 -10.279 1.160 1.00 98.12 187 VAL A O 1
ATOM 1415 N N . VAL A 1 188 ? -7.338 -8.113 0.691 1.00 97.69 188 VAL A N 1
ATOM 1416 C CA . VAL A 1 188 ? -8.087 -8.023 -0.565 1.00 97.69 188 VAL A CA 1
ATOM 1417 C C . VAL A 1 188 ? -7.111 -8.129 -1.735 1.00 97.69 188 VAL A C 1
ATOM 1419 O O . VAL A 1 188 ? -6.197 -7.313 -1.859 1.00 97.69 188 VAL A O 1
ATOM 1422 N N . ARG A 1 189 ? -7.318 -9.143 -2.584 1.00 96.25 189 ARG A N 1
ATOM 1423 C CA . ARG A 1 189 ? -6.464 -9.485 -3.731 1.00 96.25 189 ARG A CA 1
ATOM 1424 C C . ARG A 1 189 ? -7.328 -9.581 -4.997 1.00 96.25 189 ARG A C 1
ATOM 1426 O O . ARG A 1 189 ? -7.872 -10.650 -5.260 1.00 96.25 189 ARG A O 1
ATOM 1433 N N . PRO A 1 190 ? -7.554 -8.481 -5.733 1.00 92.50 190 PRO A N 1
ATOM 1434 C CA . PRO A 1 190 ? -8.318 -8.528 -6.970 1.00 92.50 190 PRO A CA 1
ATOM 1435 C C . PRO A 1 190 ? -7.527 -9.257 -8.065 1.00 92.50 190 PRO A C 1
ATOM 1437 O O . PRO A 1 190 ? -6.326 -9.044 -8.213 1.00 92.50 190 PRO A O 1
ATOM 1440 N N . ASP A 1 191 ? -8.220 -10.043 -8.891 1.00 90.19 191 ASP A N 1
ATOM 1441 C CA . ASP A 1 191 ? -7.610 -10.714 -10.053 1.00 90.19 191 ASP A CA 1
ATOM 1442 C C . ASP A 1 191 ? -7.214 -9.726 -11.162 1.00 90.19 191 ASP A C 1
ATOM 1444 O O . ASP A 1 191 ? -6.329 -9.988 -11.983 1.00 90.19 191 ASP A O 1
ATOM 1448 N N . LYS A 1 192 ? -7.887 -8.569 -11.208 1.00 90.19 192 LYS A N 1
ATOM 1449 C CA . LYS A 1 192 ? -7.573 -7.498 -12.153 1.00 90.19 192 LYS A CA 1
ATOM 1450 C C . LYS A 1 192 ? -6.206 -6.913 -11.813 1.00 90.19 192 LYS A C 1
ATOM 1452 O O . LYS A 1 192 ? -5.947 -6.569 -10.664 1.00 90.19 192 LYS A O 1
ATOM 1457 N N . LYS A 1 193 ? -5.372 -6.749 -12.841 1.00 92.00 193 LYS A N 1
ATOM 1458 C CA . LYS A 1 193 ? -4.044 -6.144 -12.729 1.00 92.00 193 LYS A CA 1
ATOM 1459 C C . LYS A 1 193 ? -4.138 -4.624 -12.657 1.00 92.00 193 LYS A C 1
ATOM 1461 O O . LYS A 1 193 ? -4.460 -3.983 -13.660 1.00 92.00 193 LYS A O 1
ATOM 1466 N N . LEU A 1 194 ? -3.887 -4.073 -11.476 1.00 91.69 194 LEU A N 1
ATOM 1467 C CA . LEU A 1 194 ? -3.963 -2.652 -11.168 1.00 91.69 194 LEU A CA 1
ATOM 1468 C C . LEU A 1 194 ? -2.580 -2.179 -10.716 1.00 91.69 194 LEU A C 1
ATOM 1470 O O . LEU A 1 194 ? -2.046 -2.657 -9.716 1.00 91.69 194 LEU A O 1
ATOM 1474 N N . ASP A 1 195 ? -1.999 -1.242 -11.464 1.00 92.62 195 ASP A N 1
ATOM 1475 C CA . ASP A 1 195 ? -0.739 -0.617 -11.065 1.00 92.62 195 ASP A CA 1
ATOM 1476 C C . ASP A 1 195 ? -0.912 0.276 -9.821 1.00 92.62 195 ASP A C 1
ATOM 1478 O O . ASP A 1 195 ? -2.025 0.567 -9.370 1.00 92.62 195 ASP A O 1
ATOM 1482 N N . HIS A 1 196 ? 0.209 0.711 -9.248 1.00 93.50 196 HIS A N 1
ATOM 1483 C CA . HIS A 1 196 ? 0.255 1.522 -8.031 1.00 93.50 196 HIS A CA 1
ATOM 1484 C C . HIS A 1 196 ? -0.501 2.854 -8.163 1.00 93.50 196 HIS A C 1
ATOM 1486 O O . HIS A 1 196 ? -0.968 3.428 -7.179 1.00 93.50 196 HIS A O 1
ATOM 1492 N N . ALA A 1 197 ? -0.601 3.376 -9.386 1.00 89.19 197 ALA A N 1
ATOM 1493 C CA . ALA A 1 197 ? -1.214 4.659 -9.692 1.00 89.19 197 ALA A CA 1
ATOM 1494 C C . ALA A 1 197 ? -2.734 4.553 -9.896 1.00 89.19 197 ALA A C 1
ATOM 1496 O O . ALA A 1 197 ? -3.429 5.567 -9.784 1.00 89.19 197 ALA A O 1
ATOM 1497 N N . TRP A 1 198 ? -3.262 3.355 -10.167 1.00 89.50 198 TRP A N 1
ATOM 1498 C CA . TRP A 1 198 ? -4.660 3.143 -10.539 1.00 89.50 198 TRP A CA 1
ATOM 1499 C C . TRP A 1 198 ? -5.651 3.701 -9.512 1.00 89.50 198 TRP A C 1
ATOM 1501 O O . TRP A 1 198 ? -6.597 4.395 -9.888 1.00 89.50 198 TRP A O 1
ATOM 1511 N N . MET A 1 199 ? -5.393 3.479 -8.219 1.00 85.69 199 MET A N 1
ATOM 1512 C CA . MET A 1 199 ? -6.262 3.947 -7.128 1.00 85.69 199 MET A CA 1
ATOM 1513 C C . MET A 1 199 ? -6.365 5.478 -7.043 1.00 85.69 199 MET A C 1
ATOM 1515 O O . MET A 1 199 ? -7.344 5.995 -6.513 1.00 85.69 199 MET A O 1
ATOM 1519 N N . VAL A 1 200 ? -5.377 6.210 -7.569 1.00 83.19 200 VAL A N 1
ATOM 1520 C CA . VAL A 1 200 ? -5.286 7.677 -7.467 1.00 83.19 200 VAL A CA 1
ATOM 1521 C C . VAL A 1 200 ? -5.638 8.364 -8.785 1.00 83.19 200 VAL A C 1
ATOM 1523 O O . VAL A 1 200 ? -6.294 9.404 -8.795 1.00 83.19 200 VAL A O 1
ATOM 1526 N N . TYR A 1 201 ? -5.211 7.788 -9.908 1.00 73.00 201 TYR A N 1
ATOM 1527 C CA . TYR A 1 201 ? -5.277 8.410 -11.230 1.00 73.00 201 TYR A CA 1
ATOM 1528 C C . TYR A 1 201 ? -6.262 7.726 -12.182 1.00 73.00 201 TYR A C 1
ATOM 1530 O O . TYR A 1 201 ? -6.182 7.956 -13.392 1.00 73.00 201 TYR A O 1
ATOM 1538 N N . SER A 1 202 ? -7.176 6.889 -11.672 1.00 62.62 202 SER A N 1
ATOM 1539 C CA . SER A 1 202 ? -8.170 6.199 -12.503 1.00 62.62 202 SER A CA 1
ATOM 1540 C C . SER A 1 202 ? -8.829 7.159 -13.508 1.00 62.62 202 SER A C 1
ATOM 1542 O O . SER A 1 202 ? -9.357 8.226 -13.186 1.00 62.62 202 SER A O 1
ATOM 1544 N N . SER A 1 203 ? -8.683 6.807 -14.786 1.00 53.47 203 SER A N 1
ATOM 1545 C CA . SER A 1 203 ? -9.056 7.654 -15.916 1.00 53.47 203 SER A CA 1
ATOM 1546 C C . SER A 1 203 ? -10.569 7.864 -15.981 1.00 53.47 203 SER A C 1
ATOM 1548 O O . SER A 1 203 ? -11.349 6.931 -15.820 1.00 53.47 203 SER A O 1
ATOM 1550 N N . ARG A 1 204 ? -10.992 9.080 -16.353 1.00 50.81 204 ARG A N 1
ATOM 1551 C CA . ARG A 1 204 ? -12.393 9.434 -16.657 1.00 50.81 204 ARG A CA 1
ATOM 1552 C C . ARG A 1 204 ? -13.028 8.617 -17.795 1.00 50.81 204 ARG A C 1
ATOM 1554 O O . ARG A 1 204 ? -14.227 8.769 -18.027 1.00 50.81 204 ARG A O 1
ATOM 1561 N N . LYS A 1 205 ? -12.275 7.789 -18.535 1.00 52.09 205 LYS A N 1
ATOM 1562 C CA . LYS A 1 205 ? -12.853 6.871 -19.531 1.00 52.09 205 LYS A CA 1
ATOM 1563 C C . LYS A 1 205 ? -13.510 5.687 -18.821 1.00 52.09 205 LYS A C 1
ATOM 1565 O O . LYS A 1 205 ? -12.923 4.621 -18.677 1.00 52.09 205 LYS A O 1
ATOM 1570 N N . LYS A 1 206 ? -14.747 5.921 -18.389 1.00 56.19 206 LYS A N 1
ATOM 1571 C CA . LYS A 1 206 ? -15.624 4.932 -17.770 1.00 56.19 206 LYS A CA 1
ATOM 1572 C C . LYS A 1 206 ? -16.075 3.929 -18.824 1.00 56.19 206 LYS A C 1
ATOM 1574 O O . LYS A 1 206 ? -16.884 4.266 -19.685 1.00 56.19 206 LYS A O 1
ATOM 1579 N N . ASN A 1 207 ? -15.570 2.703 -18.745 1.00 62.28 207 ASN A N 1
ATOM 1580 C CA . ASN A 1 207 ? -16.376 1.577 -19.181 1.00 62.28 207 ASN A CA 1
ATOM 1581 C C . ASN A 1 207 ? -17.439 1.380 -18.085 1.00 62.28 207 ASN A C 1
ATOM 1583 O O . ASN A 1 207 ? -17.060 1.020 -16.975 1.00 62.28 207 ASN A O 1
ATOM 1587 N N . PRO A 1 208 ? -18.732 1.662 -18.325 1.00 63.75 208 PRO A N 1
ATOM 1588 C CA . PRO A 1 208 ? -19.756 1.599 -17.278 1.00 63.75 208 PRO A CA 1
ATOM 1589 C C . PRO A 1 208 ? -19.971 0.183 -16.722 1.00 63.75 208 PRO A C 1
ATOM 1591 O O . PRO A 1 208 ? -20.689 0.025 -15.743 1.00 63.75 208 PRO A O 1
ATOM 1594 N N . SER A 1 209 ? -19.382 -0.841 -17.346 1.00 68.44 209 SER A N 1
ATOM 1595 C CA . SER A 1 209 ? -19.442 -2.224 -16.877 1.00 68.44 209 SER A CA 1
ATOM 1596 C C . SER A 1 209 ? -18.287 -2.631 -15.957 1.00 68.44 209 SER A C 1
ATOM 1598 O O . SER A 1 209 ? -18.270 -3.774 -15.510 1.00 68.44 209 SER A O 1
ATOM 1600 N N . GLU A 1 210 ? -17.289 -1.773 -15.728 1.00 73.25 210 GLU A N 1
ATOM 1601 C CA . GLU A 1 210 ? -16.119 -2.110 -14.910 1.00 73.25 210 GLU A CA 1
ATOM 1602 C C . GLU A 1 210 ? -16.047 -1.256 -13.643 1.00 73.25 210 GLU A C 1
ATOM 1604 O O . GLU A 1 210 ? -16.161 -0.035 -13.759 1.00 73.25 210 GLU A O 1
ATOM 1609 N N . PRO A 1 211 ? -15.769 -1.868 -12.473 1.00 74.06 211 PRO A N 1
ATOM 1610 C CA . PRO A 1 211 ? -15.619 -1.127 -11.230 1.00 74.06 211 PRO A CA 1
ATOM 1611 C C . PRO A 1 211 ? -14.491 -0.098 -11.313 1.00 74.06 211 PRO A C 1
ATOM 1613 O O . PRO A 1 211 ? -13.376 -0.427 -11.749 1.00 74.06 211 PRO A O 1
ATOM 1616 N N . ASP A 1 212 ? -14.767 1.129 -10.876 1.00 85.00 212 ASP A N 1
ATOM 1617 C CA . ASP A 1 212 ? -13.777 2.202 -10.795 1.00 85.00 212 ASP A CA 1
ATOM 1618 C C . ASP A 1 212 ? -13.093 2.284 -9.414 1.00 85.00 212 ASP A C 1
ATOM 1620 O O . ASP A 1 212 ? -13.372 1.515 -8.488 1.00 85.00 212 ASP A O 1
ATOM 1624 N N . ALA A 1 213 ? -12.111 3.182 -9.279 1.00 87.38 213 ALA A N 1
ATOM 1625 C CA . ALA A 1 213 ? -11.368 3.324 -8.027 1.00 87.38 213 ALA A CA 1
ATOM 1626 C C . ALA A 1 213 ? -12.240 3.858 -6.879 1.00 87.38 213 ALA A C 1
ATOM 1628 O O . ALA A 1 213 ? -11.943 3.571 -5.718 1.00 87.38 213 ALA A O 1
ATOM 1629 N N . CYS A 1 214 ? -13.310 4.604 -7.180 1.00 88.25 214 CYS A N 1
ATOM 1630 C CA . CYS A 1 214 ? -14.246 5.087 -6.169 1.00 88.25 214 CYS A CA 1
ATOM 1631 C C . CYS A 1 214 ? -15.050 3.915 -5.607 1.00 88.25 214 CYS A C 1
ATOM 1633 O O . CYS A 1 214 ? -15.083 3.745 -4.392 1.00 88.25 214 CYS A O 1
ATOM 1635 N N . GLU A 1 215 ? -15.599 3.064 -6.477 1.00 90.19 215 GLU A N 1
ATOM 1636 C CA . GLU A 1 215 ? -16.323 1.853 -6.067 1.00 90.19 215 GLU A CA 1
ATOM 1637 C C . GLU A 1 215 ? -15.425 0.912 -5.249 1.00 90.19 215 GLU A C 1
ATOM 1639 O O . GLU A 1 215 ? -15.852 0.368 -4.230 1.00 90.19 215 GLU A O 1
ATOM 1644 N N . MET A 1 216 ? -14.146 0.776 -5.624 1.00 91.94 216 MET A N 1
ATOM 1645 C CA . MET A 1 216 ? -13.174 0.021 -4.826 1.00 91.94 216 MET A CA 1
ATOM 1646 C C . MET A 1 216 ? -12.941 0.653 -3.444 1.00 91.94 216 MET A C 1
ATOM 1648 O O . MET A 1 216 ? -12.942 -0.053 -2.436 1.00 91.94 216 MET A O 1
ATOM 1652 N N . CYS A 1 217 ? -12.761 1.977 -3.360 1.00 93.19 217 CYS A N 1
ATOM 1653 C CA . CYS A 1 217 ? -12.611 2.666 -2.072 1.00 93.19 217 CYS A CA 1
ATOM 1654 C C . CYS A 1 217 ? -13.847 2.490 -1.180 1.00 93.19 217 CYS A C 1
ATOM 1656 O O . CYS A 1 217 ? -13.709 2.236 0.018 1.00 93.19 217 CYS A O 1
ATOM 1658 N N . GLU A 1 218 ? -15.045 2.600 -1.754 1.00 94.25 218 GLU A N 1
ATOM 1659 C CA . GLU A 1 218 ? -16.309 2.395 -1.045 1.00 94.25 218 GLU A CA 1
ATOM 1660 C C . GLU A 1 218 ? -16.435 0.962 -0.525 1.00 94.25 218 GLU A C 1
ATOM 1662 O O . GLU A 1 218 ? -16.776 0.763 0.643 1.00 94.25 218 GLU A O 1
ATOM 1667 N N . ALA A 1 219 ? -16.086 -0.033 -1.344 1.00 95.38 219 ALA A N 1
ATOM 1668 C CA . ALA A 1 219 ? -16.076 -1.433 -0.936 1.00 95.38 219 ALA A CA 1
ATOM 1669 C C . ALA A 1 219 ? -15.089 -1.688 0.216 1.00 95.38 219 ALA A C 1
ATOM 1671 O O . ALA A 1 219 ? -15.446 -2.332 1.202 1.00 95.38 219 ALA A O 1
ATOM 1672 N N . LEU A 1 220 ? -13.873 -1.130 0.144 1.00 96.75 220 LEU A N 1
ATOM 1673 C CA . LEU A 1 220 ? -12.865 -1.261 1.202 1.00 96.75 220 LEU A CA 1
ATOM 1674 C C . LEU A 1 220 ? -13.324 -0.625 2.519 1.00 96.75 220 LEU A C 1
ATOM 1676 O O . LEU A 1 220 ? -13.160 -1.220 3.584 1.00 96.75 220 LEU A O 1
ATOM 1680 N N . LEU A 1 221 ? -13.920 0.568 2.466 1.00 96.38 221 LEU A N 1
ATOM 1681 C CA . LEU A 1 221 ? -14.449 1.238 3.655 1.00 96.38 221 LEU A CA 1
ATOM 1682 C C . LEU A 1 221 ? -15.665 0.506 4.229 1.00 96.38 221 LEU A C 1
ATOM 1684 O O . LEU A 1 221 ? -15.787 0.398 5.447 1.00 96.38 221 LEU A O 1
ATOM 1688 N N . THR A 1 222 ? -16.531 -0.035 3.373 1.00 96.94 222 THR A N 1
ATOM 1689 C CA . THR A 1 222 ? -17.690 -0.833 3.796 1.00 96.94 222 THR A CA 1
ATOM 1690 C C . THR A 1 222 ? -17.237 -2.100 4.512 1.00 96.94 222 THR A C 1
ATOM 1692 O O . THR A 1 222 ? -17.653 -2.342 5.645 1.00 96.94 222 THR A O 1
ATOM 1695 N N . LEU A 1 223 ? -16.292 -2.839 3.923 1.00 96.94 223 LEU A N 1
ATOM 1696 C CA . LEU A 1 223 ? -15.691 -4.016 4.548 1.00 96.94 223 LEU A CA 1
ATOM 1697 C C . LEU A 1 223 ? -15.055 -3.665 5.902 1.00 96.94 223 LEU A C 1
ATOM 1699 O O . LEU A 1 223 ? -15.169 -4.416 6.868 1.00 96.94 223 LEU A O 1
ATOM 1703 N N . LEU A 1 224 ? -14.427 -2.492 6.015 1.00 95.94 224 LEU A N 1
ATOM 1704 C CA . LEU A 1 224 ? -13.817 -2.040 7.264 1.00 95.94 224 LEU A CA 1
ATOM 1705 C C . LEU A 1 224 ? -14.857 -1.807 8.372 1.00 95.94 224 LEU A C 1
ATOM 1707 O O . LEU A 1 224 ? -14.605 -2.142 9.532 1.00 95.94 224 LEU A O 1
ATOM 1711 N N . VAL A 1 225 ? -16.027 -1.261 8.020 1.00 95.31 225 VAL A N 1
ATOM 1712 C CA . VAL A 1 225 ? -17.161 -1.091 8.943 1.00 95.31 225 VAL A CA 1
ATOM 1713 C C . VAL A 1 225 ? -17.692 -2.446 9.402 1.00 95.31 225 VAL A C 1
ATOM 1715 O O . VAL A 1 225 ? -17.934 -2.634 10.595 1.00 95.31 225 VAL A O 1
ATOM 1718 N N . GLU A 1 226 ? -17.859 -3.390 8.478 1.00 96.00 226 GLU A N 1
ATOM 1719 C CA . GLU A 1 226 ? -18.339 -4.742 8.784 1.00 96.00 226 GLU A CA 1
ATOM 1720 C C . GLU A 1 226 ? -17.388 -5.473 9.737 1.00 96.00 226 GLU A C 1
ATOM 1722 O O . GLU A 1 226 ? -17.826 -5.987 10.766 1.00 96.00 226 GLU A O 1
ATOM 1727 N N . LEU A 1 227 ? -16.077 -5.411 9.482 1.00 94.25 227 LEU A N 1
ATOM 1728 C CA . LEU A 1 227 ? -15.063 -5.973 10.380 1.00 94.25 227 LEU A CA 1
ATOM 1729 C C . LEU A 1 227 ? -15.096 -5.337 11.775 1.00 94.25 227 LEU A C 1
ATOM 1731 O O . LEU A 1 227 ? -14.878 -6.024 12.775 1.00 94.25 227 LEU A O 1
ATOM 1735 N N . GLY A 1 228 ? -15.378 -4.034 11.854 1.00 91.75 228 GLY A N 1
ATOM 1736 C CA . GLY A 1 228 ? -15.580 -3.335 13.122 1.00 91.75 228 GLY A CA 1
ATOM 1737 C C . GLY A 1 228 ? -16.749 -3.905 13.926 1.00 91.75 228 GLY A C 1
ATOM 1738 O O . GLY A 1 228 ? -16.579 -4.209 15.108 1.00 91.75 228 GLY A O 1
ATOM 1739 N N . LYS A 1 229 ? -17.900 -4.115 13.276 1.00 91.50 229 LYS A N 1
ATOM 1740 C CA . LYS A 1 229 ? -19.097 -4.701 13.903 1.00 91.50 229 LYS A CA 1
ATOM 1741 C C . LYS A 1 229 ? -18.847 -6.133 14.370 1.00 91.50 229 LYS A C 1
ATOM 1743 O O . LYS A 1 229 ? -19.073 -6.433 15.537 1.00 91.50 229 LYS A O 1
ATOM 1748 N N . MET A 1 230 ? -18.262 -6.973 13.513 1.00 90.06 230 MET A N 1
ATOM 1749 C CA . MET A 1 230 ? -17.931 -8.362 13.857 1.00 90.06 230 MET A CA 1
ATOM 1750 C C . MET A 1 230 ? -16.993 -8.452 15.070 1.00 90.06 230 MET A C 1
ATOM 1752 O O . MET A 1 230 ? -17.192 -9.282 15.956 1.00 90.06 230 MET A O 1
ATOM 1756 N N . LYS A 1 231 ? -15.972 -7.581 15.147 1.00 85.94 231 LYS A N 1
ATOM 1757 C CA . LYS A 1 231 ? -15.068 -7.529 16.311 1.00 85.94 231 LYS A CA 1
ATOM 1758 C C . LYS A 1 231 ? -15.783 -7.067 17.583 1.00 85.94 231 LYS A C 1
ATOM 1760 O O . LYS A 1 231 ? -15.404 -7.505 18.669 1.00 85.94 231 LYS A O 1
ATOM 1765 N N . GLN A 1 232 ? -16.766 -6.176 17.477 1.00 85.75 232 GLN A N 1
ATOM 1766 C CA . GLN A 1 232 ? -17.550 -5.728 18.626 1.00 85.75 232 GLN A CA 1
ATOM 1767 C C . GLN A 1 232 ? -18.457 -6.849 19.149 1.00 85.75 232 GLN A C 1
ATOM 1769 O O . GLN A 1 232 ? -18.381 -7.177 20.331 1.00 85.75 232 GLN A O 1
ATOM 1774 N N . GLU A 1 233 ? -19.218 -7.492 18.263 1.00 88.31 233 GLU A N 1
ATOM 1775 C CA . GLU A 1 233 ? -20.097 -8.622 18.595 1.00 88.31 233 GLU A CA 1
ATOM 1776 C C . GLU A 1 233 ? -19.310 -9.780 19.230 1.00 88.31 233 GLU A C 1
ATOM 1778 O O . GLU A 1 233 ? -19.705 -10.324 20.259 1.00 88.31 233 GLU A O 1
ATOM 1783 N N . ALA A 1 234 ? -18.132 -10.111 18.688 1.00 85.31 234 ALA A N 1
ATOM 1784 C CA . ALA A 1 234 ? -17.265 -11.145 19.255 1.00 85.31 234 ALA A CA 1
ATOM 1785 C C . ALA A 1 234 ? -16.801 -10.822 20.688 1.00 85.31 234 ALA A C 1
ATOM 1787 O O . ALA A 1 234 ? -16.678 -11.722 21.518 1.00 85.31 234 ALA A O 1
ATOM 1788 N N . ARG A 1 235 ? -16.553 -9.542 21.000 1.00 83.44 235 ARG A N 1
ATOM 1789 C CA . ARG A 1 235 ? -16.175 -9.113 22.356 1.00 83.44 235 ARG A CA 1
ATOM 1790 C C . ARG A 1 235 ? -17.345 -9.168 23.325 1.00 83.44 235 ARG A C 1
ATOM 1792 O O . ARG A 1 235 ? -17.120 -9.480 24.489 1.00 83.44 235 ARG A O 1
ATOM 1799 N N . GLU A 1 236 ? -18.548 -8.839 22.873 1.00 84.75 236 GLU A N 1
ATOM 1800 C CA . GLU A 1 236 ? -19.764 -8.915 23.686 1.00 84.75 236 GLU A CA 1
ATOM 1801 C C . GLU A 1 236 ? -20.068 -10.377 24.040 1.00 84.75 236 GLU A C 1
ATOM 1803 O O . GLU A 1 236 ? -20.151 -10.700 25.219 1.00 84.75 236 GLU A O 1
ATOM 1808 N N . ASN A 1 237 ? -20.023 -11.279 23.056 1.00 81.81 237 ASN A N 1
ATOM 1809 C CA . ASN A 1 237 ? -20.255 -12.715 23.260 1.00 81.81 237 ASN A CA 1
ATOM 1810 C C . ASN A 1 237 ? -19.179 -13.421 24.108 1.00 81.81 237 ASN A C 1
ATOM 1812 O O . ASN A 1 237 ? -19.433 -14.486 24.652 1.00 81.81 237 ASN A O 1
ATOM 1816 N N . SER A 1 238 ? -17.962 -12.872 24.199 1.00 77.56 238 SER A N 1
ATOM 1817 C CA . SER A 1 238 ? -16.875 -13.435 25.025 1.00 77.56 238 SER A CA 1
ATOM 1818 C C . SER A 1 238 ? -16.941 -13.066 26.513 1.00 77.56 238 SER A C 1
ATOM 1820 O O . SER A 1 238 ? -16.104 -13.527 27.290 1.00 77.56 238 SER A O 1
ATOM 1822 N N . LYS A 1 239 ? -17.860 -12.171 26.896 1.00 69.88 239 LYS A N 1
ATOM 1823 C CA . LYS A 1 239 ? -18.038 -11.704 28.280 1.00 69.88 239 LYS A CA 1
ATOM 1824 C C . LYS A 1 239 ? -19.152 -12.438 29.031 1.00 69.88 239 LYS A C 1
ATOM 1826 O O . LYS A 1 239 ? -19.226 -12.266 30.248 1.00 69.88 239 LYS A O 1
ATOM 1831 N N . ASP A 1 240 ? -19.960 -13.214 28.314 1.00 51.84 240 ASP A N 1
ATOM 1832 C CA . ASP A 1 240 ? -20.989 -14.119 28.838 1.00 51.84 240 ASP A CA 1
ATOM 1833 C C . ASP A 1 240 ? -20.428 -15.542 29.013 1.00 51.84 240 ASP A C 1
ATOM 1835 O O . ASP A 1 240 ? -20.863 -16.233 29.965 1.00 51.84 240 ASP A O 1
#

Radius of gyration: 22.59 Å; chains: 1; bounding box: 51×48×74 Å

Sequence (240 aa):
MLLGHSKGGVDAAAALSVYWSDLKDKVAGLALVQSPYGGTPLASDILCEGQIADEEIQKIMEFLICKLIKGDIRALEDLTYEKRKEFIMKHKLPENIPLISFHSEASIAPGVLATMTHIAHAELPWLPFPNFGNEESDNVQAGCQVPVVIPLSAAMAVCALHLQLRYGEKSDGLVTCRDAEVPGSVVVRPDKKLDHAWMVYSSRKKNPSEPDACEMCEALLTLLVELGKMKQEARENSKD

Secondary structure (DSSP, 8-state):
-EEEETHHHHHHHHHHHHSHHHHTTT---EEEES--SS--HHHHHHHSTTS-S-HHHHHHHHHHHHHHSTT-HHHHHTTSHHHHHHHHHHSPPPTTS-EEEE-------HHHHHHHHHHHHHT----------------------------HHHHHHHHHHHHHHHHS--BSSSSBHHHHPPTTSEEE--SS---TTHHHH--S---TTS--HHHHHHHHHHHHHHHHHHHHHHHHHT--

InterPro domains:
  IPR029058 Alpha/Beta hydrolase fold [G3DSA:3.40.50.1820] (1-226)
  IPR029058 Alpha/Beta hydrolase fold [SSF53474] (2-76)